Protein AF-A0A9P5AKY8-F1 (afdb_monomer_lite)

Radius of gyration: 22.57 Å; chains: 1; bounding box: 57×48×56 Å

Secondary structure (DSSP, 8-state):
--HHHHHTT--SHHHHHHHHHHHHHHHHGGGGT--TTS-----GGGSS-----TTGGG--HHHHHHHHHHHHTSGGGGGGTTSTTHHHHHTTS-HHHHHHHHHHH-GGG------SSSS-S-HHHHHHTT-S----EEEEEETTGGGG-------SHHHHHTTHHHHS-TTHHHHHSS-HHHHHHHHHHHS-S-GGGSSS-TTT------TT-HHHHHH-TTHHHHHHHHHIIIIIHHHHHHHHHHHHTT--EEEEEE--------STT---TT---THHHHHTT-TT-TT-SS-TT-STTTHHHHHHHHHHHHHHHHHHHHHS-TTTTT-TTTTSS--

Sequence (339 aa):
MGEEALKEGVTNLGFRDQRLAFRWVKENIRAIGGDPDKGSYGPVWLQRATSRYPGGFNTTKRPQRTYDTFSRNVPSREELAGSDSTLDCLRKAPIEEIDIGLRSSGGQSWAPVLDGDFFADYPTNQLANRRFLKIPILIGANTDEGTSVGFTRPNNNDDLRDMEWMMVPSGVKVSTGKTQEELIDGLLELYHDDQTVGIPSLDNWLYVLKPGDPFAEELGFQCLRFNAILGDYLVHYQRRWANKAWAKHGIPAMSIASTSCQMDSHLGLEWDISKSPCQVSFVFHNIDGDGYDPNPFGGTEHIAHAKAMSKTISTAWISFFNDIDPNGESRSDLFDGNE

Structure (mmCIF, N/CA/C/O backbone):
data_AF-A0A9P5AKY8-F1
#
_entry.id   AF-A0A9P5AKY8-F1
#
loop_
_atom_site.group_PDB
_atom_site.id
_atom_site.type_symbol
_atom_site.label_atom_id
_atom_site.label_alt_id
_atom_site.label_comp_id
_atom_site.label_asym_id
_atom_site.label_entity_id
_atom_site.label_seq_id
_atom_site.pdbx_PDB_ins_code
_atom_site.Cartn_x
_atom_site.Cartn_y
_atom_site.Cartn_z
_atom_site.occupancy
_atom_site.B_iso_or_equiv
_atom_site.auth_seq_id
_atom_site.auth_comp_id
_atom_site.auth_asym_id
_atom_site.auth_atom_id
_atom_site.pdbx_PDB_model_num
ATOM 1 N N . MET A 1 1 ? -16.851 -0.037 9.021 1.00 64.19 1 MET A N 1
ATOM 2 C CA . MET A 1 1 ? -17.834 -1.074 8.655 1.00 64.19 1 MET A CA 1
ATOM 3 C C . MET A 1 1 ? -18.608 -1.490 9.890 1.00 64.19 1 MET A C 1
ATOM 5 O O . MET A 1 1 ? -18.006 -2.021 10.814 1.00 64.19 1 MET A O 1
ATOM 9 N N . GLY A 1 2 ? -19.897 -1.158 9.927 1.00 72.12 2 GLY A N 1
ATOM 10 C CA . GLY A 1 2 ? -20.765 -1.510 11.045 1.00 72.12 2 GLY A CA 1
ATOM 11 C C . GLY A 1 2 ? -21.230 -2.968 11.008 1.00 72.12 2 GLY A C 1
ATOM 12 O O . GLY A 1 2 ? -21.085 -3.652 9.993 1.00 72.12 2 GLY A O 1
ATOM 13 N N . GLU A 1 3 ? -21.804 -3.428 12.112 1.00 79.94 3 GLU A N 1
ATOM 14 C CA . GLU A 1 3 ? -22.355 -4.770 12.313 1.00 79.94 3 GLU A CA 1
ATOM 15 C C . GLU A 1 3 ? -23.469 -5.097 11.307 1.00 79.94 3 GLU A C 1
ATOM 17 O O . GLU A 1 3 ? -23.536 -6.224 10.823 1.00 79.94 3 GLU A O 1
ATOM 22 N N . GLU A 1 4 ? -24.279 -4.109 10.910 1.00 82.56 4 GLU A N 1
ATOM 23 C CA . GLU A 1 4 ? -25.331 -4.259 9.890 1.00 82.56 4 GLU A CA 1
ATOM 24 C C . GLU A 1 4 ? -24.744 -4.657 8.524 1.00 82.56 4 GLU A C 1
ATOM 26 O O . GLU A 1 4 ? -25.178 -5.631 7.913 1.00 82.56 4 GLU A O 1
ATOM 31 N N . ALA A 1 5 ? -23.676 -3.978 8.090 1.00 82.94 5 ALA A N 1
ATOM 32 C CA . ALA A 1 5 ? -22.986 -4.287 6.836 1.00 82.94 5 ALA A CA 1
ATOM 33 C C . ALA A 1 5 ? -22.337 -5.682 6.848 1.00 82.94 5 ALA A C 1
ATOM 35 O O . ALA A 1 5 ? -22.332 -6.373 5.827 1.00 82.94 5 ALA A O 1
ATOM 36 N N . LEU A 1 6 ? -21.811 -6.111 8.001 1.00 81.81 6 LEU A N 1
ATOM 37 C CA . LEU A 1 6 ? -21.286 -7.466 8.179 1.00 81.81 6 LEU A CA 1
ATOM 38 C C . LEU A 1 6 ? -22.409 -8.510 8.102 1.00 81.81 6 LEU A C 1
ATOM 40 O O . LEU A 1 6 ? -22.268 -9.507 7.397 1.00 81.81 6 LEU A O 1
ATOM 44 N N . LYS A 1 7 ? -23.535 -8.265 8.781 1.00 84.81 7 LYS A N 1
ATOM 45 C CA . LYS A 1 7 ? -24.700 -9.161 8.812 1.00 84.81 7 LYS A CA 1
ATOM 46 C C . LYS A 1 7 ? -25.354 -9.326 7.439 1.00 84.81 7 LYS A C 1
ATOM 48 O O . LYS A 1 7 ? -25.798 -10.423 7.111 1.00 84.81 7 LYS A O 1
ATOM 53 N N . GLU A 1 8 ? -25.388 -8.268 6.634 1.00 87.44 8 GLU A N 1
ATOM 54 C CA . GLU A 1 8 ? -25.895 -8.314 5.257 1.00 87.44 8 GLU A CA 1
ATOM 55 C C . GLU A 1 8 ? -24.877 -8.846 4.232 1.00 87.44 8 GLU A C 1
ATOM 57 O O . GLU A 1 8 ? -25.204 -8.989 3.055 1.00 87.44 8 GLU A O 1
ATOM 62 N N . GLY A 1 9 ? -23.640 -9.146 4.646 1.00 86.31 9 GLY A N 1
ATOM 63 C CA . GLY A 1 9 ? -22.602 -9.661 3.749 1.00 86.31 9 GLY A CA 1
ATOM 64 C C . GLY A 1 9 ? -22.085 -8.635 2.732 1.00 86.31 9 GLY A C 1
ATOM 65 O O . GLY A 1 9 ? -21.506 -9.011 1.712 1.00 86.31 9 GLY A O 1
ATOM 66 N N . VAL A 1 10 ? -22.263 -7.336 2.995 1.00 88.38 10 VAL A N 1
ATOM 67 C CA . VAL A 1 10 ? -21.809 -6.232 2.127 1.00 88.38 10 VAL A CA 1
ATOM 68 C C . VAL A 1 10 ? -20.442 -5.698 2.561 1.00 88.38 10 VAL A C 1
ATOM 70 O O . VAL A 1 10 ? -20.196 -4.497 2.682 1.00 88.38 10 VAL A O 1
ATOM 73 N N . THR A 1 11 ? -19.525 -6.624 2.815 1.00 86.00 11 THR A N 1
ATOM 74 C CA . THR A 1 11 ? -18.163 -6.349 3.271 1.00 86.00 11 THR A CA 1
ATOM 75 C C . THR A 1 11 ? -17.169 -6.294 2.116 1.00 86.00 11 THR A C 1
ATOM 77 O O . THR A 1 11 ? -17.356 -6.931 1.077 1.00 86.00 11 THR A O 1
ATOM 80 N N . ASN A 1 12 ? -16.067 -5.558 2.302 1.00 85.12 12 ASN A N 1
ATOM 81 C CA . ASN A 1 12 ? -14.938 -5.518 1.363 1.00 85.12 12 ASN A CA 1
ATOM 82 C C . ASN A 1 12 ? -15.334 -5.177 -0.093 1.00 85.12 12 ASN A C 1
ATOM 84 O O . ASN A 1 12 ? -14.721 -5.684 -1.030 1.00 85.12 12 ASN A O 1
ATOM 88 N N . LEU A 1 13 ? -16.351 -4.326 -0.294 1.00 88.81 13 LEU A N 1
ATOM 89 C CA . LEU A 1 13 ? -16.948 -4.060 -1.613 1.00 88.81 13 LEU A CA 1
ATOM 90 C C . LEU A 1 13 ? -15.917 -3.637 -2.670 1.00 88.81 13 LEU A C 1
ATOM 92 O O . LEU A 1 13 ? -15.867 -4.260 -3.722 1.00 88.81 13 LEU A O 1
ATOM 96 N N . GLY A 1 14 ? -14.995 -2.719 -2.353 1.00 85.88 14 GLY A N 1
ATOM 97 C CA . GLY A 1 14 ? -13.943 -2.317 -3.301 1.00 85.88 14 GLY A CA 1
ATOM 98 C C . GLY A 1 14 ? -13.020 -3.464 -3.746 1.00 85.88 14 GLY A C 1
ATOM 99 O O . GLY A 1 14 ? -12.535 -3.478 -4.876 1.00 85.88 14 GLY A O 1
ATOM 100 N N . PHE A 1 15 ? -12.813 -4.481 -2.903 1.00 85.75 15 PHE A N 1
ATOM 101 C CA . PHE A 1 15 ? -12.082 -5.691 -3.296 1.00 85.75 15 PHE A CA 1
ATOM 102 C C . PHE A 1 15 ? -12.941 -6.645 -4.130 1.00 85.75 15 PHE A C 1
ATOM 104 O O . PHE A 1 15 ? -12.435 -7.326 -5.027 1.00 85.75 15 PHE A O 1
ATOM 111 N N . ARG A 1 16 ? -14.248 -6.706 -3.854 1.00 90.50 16 ARG A N 1
ATOM 112 C CA . ARG A 1 16 ? -15.199 -7.470 -4.669 1.00 90.50 16 ARG A CA 1
ATOM 113 C C . ARG A 1 16 ? -15.330 -6.861 -6.067 1.00 90.50 16 ARG A C 1
ATOM 115 O O . ARG A 1 16 ? -15.361 -7.630 -7.026 1.00 90.50 16 ARG A O 1
ATOM 122 N N . ASP A 1 17 ? -15.286 -5.536 -6.183 1.00 92.62 17 ASP A N 1
ATOM 123 C CA . ASP A 1 17 ? -15.268 -4.811 -7.457 1.00 92.62 17 ASP A CA 1
ATOM 124 C C . ASP A 1 17 ? -14.015 -5.148 -8.270 1.00 92.62 17 ASP A C 1
ATOM 126 O O . ASP A 1 17 ? -14.112 -5.506 -9.442 1.00 92.62 17 ASP A O 1
ATOM 130 N N . GLN A 1 18 ? -12.835 -5.161 -7.642 1.00 87.31 18 GLN A N 1
ATOM 131 C CA . GLN A 1 18 ? -11.601 -5.602 -8.308 1.00 87.31 18 GLN A CA 1
ATOM 132 C C . GLN A 1 18 ? -11.683 -7.059 -8.775 1.00 87.31 18 GLN A C 1
ATOM 134 O O . GLN A 1 18 ? -11.297 -7.376 -9.900 1.00 87.31 18 GLN A O 1
ATOM 139 N N . ARG A 1 19 ? -12.225 -7.961 -7.945 1.00 89.19 19 ARG A N 1
ATOM 140 C CA . ARG A 1 19 ? -12.430 -9.367 -8.331 1.00 89.19 19 ARG A CA 1
ATOM 141 C C . ARG A 1 19 ? -13.383 -9.492 -9.523 1.00 89.19 19 ARG A C 1
ATOM 143 O O . ARG A 1 19 ? -13.161 -10.343 -10.385 1.00 89.19 19 ARG A O 1
ATOM 150 N N . LEU A 1 20 ? -14.428 -8.667 -9.573 1.00 93.25 20 LEU A N 1
ATOM 151 C CA . LEU A 1 20 ? -15.344 -8.602 -10.709 1.00 93.25 20 LEU A CA 1
ATOM 152 C C . LEU A 1 20 ? -14.637 -8.074 -11.964 1.00 93.25 20 LEU A C 1
ATOM 154 O O . LEU A 1 20 ? -14.783 -8.675 -13.025 1.00 93.25 20 LEU A O 1
ATOM 158 N N . ALA A 1 21 ? -13.820 -7.027 -11.842 1.00 91.88 21 ALA A N 1
ATOM 159 C CA . ALA A 1 21 ? -13.031 -6.491 -12.948 1.00 91.88 21 ALA A CA 1
ATOM 160 C C . ALA A 1 21 ? -12.066 -7.541 -13.525 1.00 91.88 21 ALA A C 1
ATOM 162 O O . ALA A 1 21 ? -12.025 -7.734 -14.738 1.00 91.88 21 ALA A O 1
ATOM 163 N N . PHE A 1 22 ? -11.358 -8.300 -12.680 1.00 88.88 22 PHE A N 1
ATOM 164 C CA . PHE A 1 22 ? -10.489 -9.386 -13.152 1.00 88.88 22 PHE A CA 1
ATOM 165 C C . PHE A 1 22 ? -11.263 -10.505 -13.850 1.00 88.88 22 PHE A C 1
ATOM 167 O O . PHE A 1 22 ? -10.789 -11.045 -14.849 1.00 88.88 22 PHE A O 1
ATOM 174 N N . ARG A 1 23 ? -12.466 -10.838 -13.367 1.00 92.12 23 ARG A N 1
ATOM 175 C CA . ARG A 1 23 ? -13.342 -11.791 -14.057 1.00 92.12 23 ARG A CA 1
ATOM 176 C C . ARG A 1 23 ? -13.754 -11.264 -15.430 1.00 92.12 23 ARG A C 1
ATOM 178 O O . ARG A 1 23 ? -13.637 -11.995 -16.406 1.00 92.12 23 ARG A O 1
ATOM 185 N N . TRP A 1 24 ? -14.164 -10.000 -15.510 1.00 94.62 24 TRP A N 1
ATOM 186 C CA . TRP A 1 24 ? -14.524 -9.375 -16.778 1.00 94.62 24 TRP A CA 1
ATOM 187 C C . TRP A 1 24 ? -13.354 -9.406 -17.764 1.00 94.62 24 TRP A C 1
ATOM 189 O O . TRP A 1 24 ? -13.539 -9.803 -18.911 1.00 94.62 24 TRP A O 1
ATOM 199 N N . VAL A 1 25 ? -12.137 -9.076 -17.320 1.00 92.19 25 VAL A N 1
ATOM 200 C CA . VAL A 1 25 ? -10.928 -9.176 -18.152 1.00 92.19 25 VAL A CA 1
ATOM 201 C C . VAL A 1 25 ? -10.734 -10.613 -18.638 1.00 92.19 25 VAL A C 1
ATOM 203 O O . VAL A 1 25 ? -10.625 -10.836 -19.841 1.00 92.19 25 VAL A O 1
ATOM 206 N N . LYS A 1 26 ? -10.786 -11.604 -17.741 1.00 90.69 26 LYS A N 1
ATOM 207 C CA . LYS A 1 26 ? -10.653 -13.025 -18.102 1.00 90.69 26 LYS A CA 1
ATOM 208 C C . LYS A 1 26 ? -11.678 -13.469 -19.154 1.00 90.69 26 LYS A C 1
ATOM 210 O O . LYS A 1 26 ? -11.343 -14.260 -20.031 1.00 90.69 26 LYS A O 1
ATOM 215 N N . GLU A 1 27 ? -12.907 -12.971 -19.069 1.00 95.44 27 GLU A N 1
ATOM 216 C CA . GLU A 1 27 ? -14.011 -13.329 -19.966 1.00 95.44 27 GLU A CA 1
ATOM 217 C C . GLU A 1 27 ? -13.967 -12.584 -21.313 1.00 95.44 27 GLU A C 1
ATOM 219 O O . GLU A 1 27 ? -14.398 -13.139 -22.323 1.00 95.44 27 GLU A O 1
ATOM 224 N N . ASN A 1 28 ? -13.435 -11.354 -21.355 1.00 96.44 28 ASN A N 1
ATOM 225 C CA . ASN A 1 28 ? -13.620 -10.443 -22.494 1.00 96.44 28 ASN A CA 1
ATOM 226 C C . ASN A 1 28 ? -12.323 -10.013 -23.198 1.00 96.44 28 ASN A C 1
ATOM 228 O O . ASN A 1 28 ? -12.388 -9.566 -24.344 1.00 96.44 28 ASN A O 1
ATOM 232 N N . ILE A 1 29 ? -11.142 -10.161 -22.584 1.00 95.44 29 ILE A N 1
ATOM 233 C CA . ILE A 1 29 ? -9.890 -9.592 -23.124 1.00 95.44 29 ILE A CA 1
ATOM 234 C C . ILE A 1 29 ? -9.519 -10.135 -24.514 1.00 95.44 29 ILE A C 1
ATOM 236 O O . ILE A 1 29 ? -8.913 -9.427 -25.319 1.00 95.44 29 ILE A O 1
ATOM 240 N N . ARG A 1 30 ? -9.961 -11.355 -24.851 1.00 96.00 30 ARG A N 1
ATOM 241 C CA . ARG A 1 30 ? -9.750 -11.952 -26.179 1.00 96.00 30 ARG A CA 1
ATOM 242 C C . ARG A 1 30 ? -10.345 -11.104 -27.307 1.00 96.00 30 ARG A C 1
ATOM 244 O O . ARG A 1 30 ? -9.779 -11.073 -28.395 1.00 96.00 30 ARG A O 1
ATOM 251 N N . ALA A 1 31 ? -11.442 -10.388 -27.055 1.00 97.56 31 ALA A N 1
ATOM 252 C CA . ALA A 1 31 ? -12.087 -9.534 -28.055 1.00 97.56 31 ALA A CA 1
ATOM 253 C C . ALA A 1 31 ? -11.219 -8.337 -28.481 1.00 97.56 31 ALA A C 1
ATOM 255 O O . ALA A 1 31 ? -11.398 -7.819 -29.580 1.00 97.56 31 ALA A O 1
ATOM 256 N N . ILE A 1 32 ? -10.266 -7.927 -27.638 1.00 95.75 32 ILE A N 1
ATOM 257 C CA . ILE A 1 32 ? -9.316 -6.843 -27.923 1.00 95.75 32 ILE A CA 1
ATOM 258 C C . ILE A 1 32 ? -7.886 -7.359 -28.139 1.00 95.75 32 ILE A C 1
ATOM 260 O O . ILE A 1 32 ? -6.927 -6.601 -28.033 1.00 95.75 32 ILE A O 1
ATOM 264 N N . GLY A 1 33 ? -7.736 -8.651 -28.455 1.00 95.06 33 GLY A N 1
ATOM 265 C CA . GLY A 1 33 ? -6.452 -9.263 -28.806 1.00 95.06 33 GLY A CA 1
ATOM 266 C C . GLY A 1 33 ? -5.583 -9.698 -27.623 1.00 95.06 33 GLY A C 1
ATOM 267 O O . GLY A 1 33 ? -4.448 -10.112 -27.844 1.00 95.06 33 GLY A O 1
ATOM 268 N N . GLY A 1 34 ? -6.085 -9.634 -26.386 1.00 91.88 34 GLY A N 1
ATOM 269 C CA . GLY A 1 34 ? -5.363 -10.153 -25.225 1.00 91.88 34 GLY A CA 1
ATOM 270 C C . GLY A 1 34 ? -5.529 -11.661 -25.043 1.00 91.88 34 GLY A C 1
ATOM 271 O O . GLY A 1 34 ? -6.517 -12.263 -25.469 1.00 91.88 34 GLY A O 1
ATOM 272 N N . ASP A 1 35 ? -4.566 -12.276 -24.365 1.00 90.81 35 ASP A N 1
ATOM 273 C CA . ASP A 1 35 ? -4.623 -13.683 -23.983 1.00 90.81 35 ASP A CA 1
ATOM 274 C C . ASP A 1 35 ? -5.197 -13.806 -22.559 1.00 90.81 35 ASP A C 1
ATOM 276 O O . ASP A 1 35 ? -4.559 -13.345 -21.614 1.00 90.81 35 ASP A O 1
ATOM 280 N N . PRO A 1 36 ? -6.385 -14.412 -22.364 1.00 90.00 36 PRO A N 1
ATOM 281 C CA . PRO A 1 36 ? -6.974 -14.555 -21.036 1.00 90.00 36 PRO A CA 1
ATOM 282 C C . PRO A 1 36 ? -6.144 -15.449 -20.105 1.00 90.00 36 PRO A C 1
ATOM 284 O O . PRO A 1 36 ? -6.359 -15.404 -18.894 1.00 90.00 36 PRO A O 1
ATOM 287 N N . ASP A 1 37 ? -5.252 -16.294 -20.627 1.00 87.00 37 ASP A N 1
ATOM 288 C CA . ASP A 1 37 ? -4.417 -17.217 -19.849 1.00 87.00 37 ASP A CA 1
ATOM 289 C C . ASP A 1 37 ? -3.031 -16.642 -19.511 1.00 87.00 37 ASP A C 1
ATOM 291 O O . ASP A 1 37 ? -2.319 -17.219 -18.686 1.00 87.00 37 ASP A O 1
ATOM 295 N N . LYS A 1 38 ? -2.674 -15.475 -20.067 1.00 78.12 38 LYS A N 1
ATOM 296 C CA . LYS A 1 38 ? -1.465 -14.724 -19.705 1.00 78.12 38 LYS A CA 1
ATOM 297 C C . LYS A 1 38 ? -1.809 -13.541 -18.806 1.00 78.12 38 LYS A C 1
ATOM 299 O O . LYS A 1 38 ? -2.695 -12.748 -19.101 1.00 78.12 38 LYS A O 1
ATOM 304 N N . GLY A 1 39 ? -1.066 -13.411 -17.710 1.00 62.00 39 GLY A N 1
ATOM 305 C CA . GLY A 1 39 ? -1.244 -12.344 -16.727 1.00 62.00 39 GLY A CA 1
ATOM 306 C C . GLY A 1 39 ? -1.579 -12.892 -15.346 1.00 62.00 39 GLY A C 1
ATOM 307 O O . GLY A 1 39 ? -2.652 -13.439 -15.098 1.00 62.00 39 GLY A O 1
ATOM 308 N N . SER A 1 40 ? -0.641 -12.724 -14.419 1.00 53.69 40 SER A N 1
ATOM 309 C CA . SER A 1 40 ? -0.884 -12.936 -12.996 1.00 53.69 40 SER A CA 1
ATOM 310 C C . SER A 1 40 ? -1.360 -11.624 -12.381 1.00 53.69 40 SER A C 1
ATOM 312 O O . SER A 1 40 ? -0.564 -10.737 -12.086 1.00 53.69 40 SER A O 1
ATOM 314 N N . TYR A 1 41 ? -2.672 -11.488 -12.196 1.00 52.97 41 TYR A N 1
ATOM 315 C CA . TYR A 1 41 ? -3.268 -10.344 -11.507 1.00 52.97 41 TYR A CA 1
ATOM 316 C C . TYR A 1 41 ? -3.118 -10.525 -9.992 1.00 52.97 41 TYR A C 1
ATOM 318 O O . TYR A 1 41 ? -3.993 -11.058 -9.309 1.00 52.97 41 TYR A O 1
ATOM 326 N N . GLY A 1 42 ? -1.953 -10.146 -9.471 1.00 49.59 42 GLY A N 1
ATOM 327 C CA . GLY A 1 42 ? -1.694 -10.104 -8.037 1.00 49.59 42 GLY A CA 1
ATOM 328 C C . GLY A 1 42 ? -2.191 -8.782 -7.445 1.00 49.59 42 GLY A C 1
ATOM 329 O O . GLY A 1 42 ? -1.772 -7.727 -7.916 1.00 49.59 42 GLY A O 1
ATOM 330 N N . PRO A 1 43 ? -3.065 -8.783 -6.425 1.00 46.41 43 PRO A N 1
ATOM 331 C CA . PRO A 1 43 ? -3.456 -7.547 -5.765 1.00 46.41 43 PRO A CA 1
ATOM 332 C C . PRO A 1 43 ? -2.246 -6.835 -5.132 1.00 46.41 43 PRO A C 1
ATOM 334 O O . PRO A 1 43 ? -1.563 -7.402 -4.279 1.00 46.41 43 PRO A O 1
ATOM 337 N N . VAL A 1 44 ? -2.054 -5.559 -5.489 1.00 44.25 44 VAL A N 1
ATOM 338 C CA . VAL A 1 44 ? -1.085 -4.596 -4.908 1.00 44.25 44 VAL A CA 1
ATOM 339 C C . VAL A 1 44 ? -1.186 -4.498 -3.371 1.00 44.25 44 VAL A C 1
ATOM 341 O O . VAL A 1 44 ? -0.242 -4.112 -2.688 1.00 44.25 44 VAL A O 1
ATOM 344 N N . TRP A 1 45 ? -2.300 -4.949 -2.790 1.00 48.91 45 TRP A N 1
ATOM 345 C CA . TRP A 1 45 ? -2.574 -4.960 -1.349 1.00 48.91 45 TRP A CA 1
ATOM 346 C C . TRP A 1 45 ? -1.644 -5.858 -0.514 1.00 48.91 45 TRP A C 1
ATOM 348 O O . TRP A 1 45 ? -1.697 -5.798 0.710 1.00 48.91 45 TRP A O 1
ATOM 358 N N . LEU A 1 46 ? -0.781 -6.666 -1.143 1.00 46.72 46 LEU A N 1
ATOM 359 C CA . LEU A 1 46 ? 0.288 -7.414 -0.464 1.00 46.72 46 LEU A CA 1
ATOM 360 C C . LEU A 1 46 ? 1.381 -6.515 0.145 1.00 46.72 46 LEU A C 1
ATOM 362 O O . LEU A 1 46 ? 2.183 -7.009 0.935 1.00 46.72 46 LEU A O 1
ATOM 366 N N . GLN A 1 47 ? 1.435 -5.229 -0.219 1.00 44.44 47 GLN A N 1
ATOM 367 C CA . GLN A 1 47 ? 2.529 -4.337 0.174 1.00 44.44 47 GLN A CA 1
ATOM 368 C C . GLN A 1 47 ? 2.238 -3.435 1.369 1.00 44.44 47 GLN A C 1
ATOM 370 O O . GLN A 1 47 ? 3.193 -2.988 1.980 1.00 44.44 47 GLN A O 1
ATOM 375 N N . ARG A 1 48 ? 0.977 -3.171 1.737 1.00 47.31 48 ARG A N 1
ATOM 376 C CA . ARG A 1 48 ? 0.679 -2.340 2.913 1.00 47.31 48 ARG A CA 1
ATOM 377 C C . ARG A 1 48 ? 0.362 -3.240 4.091 1.00 47.31 48 ARG A C 1
ATOM 379 O O . ARG A 1 48 ? -0.558 -4.054 4.011 1.00 47.31 48 ARG A O 1
ATOM 386 N N . ALA A 1 49 ? 1.114 -3.099 5.179 1.00 47.12 49 ALA A N 1
ATOM 387 C CA . ALA A 1 49 ? 0.871 -3.827 6.405 1.00 47.12 49 ALA A CA 1
ATOM 388 C C . ALA A 1 49 ? -0.574 -3.644 6.795 1.00 47.12 49 ALA A C 1
ATOM 390 O O . ALA A 1 49 ? -1.063 -2.552 7.080 1.00 47.12 49 ALA A O 1
ATOM 391 N N . THR A 1 50 ? -1.266 -4.765 6.769 1.00 52.06 50 THR A N 1
ATOM 392 C CA . THR A 1 50 ? -2.587 -4.864 7.328 1.00 52.06 50 THR A CA 1
ATOM 393 C C . THR A 1 50 ? -2.385 -4.773 8.829 1.00 52.06 50 THR A C 1
ATOM 395 O O . THR A 1 50 ? -2.059 -5.778 9.471 1.00 52.06 50 THR A O 1
ATOM 398 N N . SER A 1 51 ? -2.451 -3.554 9.363 1.00 47.12 51 SER A N 1
ATOM 399 C CA . SER A 1 51 ? -2.259 -3.297 10.781 1.00 47.12 51 SER A CA 1
ATOM 400 C C . SER A 1 51 ? -3.142 -4.255 11.568 1.00 47.12 51 SER A C 1
ATOM 402 O O . SER A 1 51 ? -4.368 -4.278 11.421 1.00 47.12 51 SER A O 1
ATOM 404 N N . ARG A 1 52 ? -2.521 -5.064 12.427 1.00 51.50 52 ARG A N 1
ATOM 405 C CA . ARG A 1 52 ? -3.249 -5.730 13.501 1.00 51.50 52 ARG A CA 1
ATOM 406 C C . ARG A 1 52 ? -3.557 -4.645 14.527 1.00 51.50 52 ARG A C 1
ATOM 408 O O . ARG A 1 52 ? -2.868 -4.556 15.527 1.00 51.50 52 ARG A O 1
ATOM 415 N N . TYR A 1 53 ? -4.535 -3.780 14.257 1.00 50.81 53 TYR A N 1
ATOM 416 C CA . TYR A 1 53 ? -5.071 -2.872 15.277 1.00 50.81 53 TYR A CA 1
ATOM 417 C C . TYR A 1 53 ? -5.621 -3.698 16.451 1.00 50.81 53 TYR A C 1
ATOM 419 O O . TYR A 1 53 ? -5.838 -4.899 16.288 1.00 50.81 53 TYR A O 1
ATOM 427 N N . PRO A 1 54 ? -5.902 -3.119 17.626 1.00 45.84 54 PRO A N 1
ATOM 428 C CA . PRO A 1 54 ? -6.664 -3.822 18.655 1.00 45.84 54 PRO A CA 1
ATOM 429 C C . PRO A 1 54 ? -7.960 -4.449 18.097 1.00 45.84 54 PRO A C 1
ATOM 431 O O . PRO A 1 54 ? -8.870 -3.758 17.631 1.00 45.84 54 PRO A O 1
ATOM 434 N N . GLY A 1 55 ? -7.998 -5.788 18.111 1.00 50.03 55 GLY A N 1
ATOM 435 C CA . GLY A 1 55 ? -9.029 -6.658 17.518 1.00 50.03 55 GLY A CA 1
ATOM 436 C C . GLY A 1 55 ? -8.817 -7.051 16.036 1.00 50.03 55 GLY A C 1
ATOM 437 O O . GLY A 1 55 ? -9.564 -7.866 15.503 1.00 50.03 55 GLY A O 1
ATOM 438 N N . GLY A 1 56 ? -7.782 -6.528 15.382 1.00 59.72 56 GLY A N 1
ATOM 439 C CA . GLY A 1 56 ? -7.339 -6.853 14.026 1.00 59.72 56 GLY A CA 1
ATOM 440 C C . GLY A 1 56 ? -8.397 -6.589 12.960 1.00 59.72 56 GLY A C 1
ATOM 441 O O . GLY A 1 56 ? -9.280 -5.758 13.136 1.00 59.72 56 GLY A O 1
ATOM 442 N N . PHE A 1 57 ? -8.345 -7.334 11.859 1.00 58.62 57 PHE A N 1
ATOM 443 C CA . PHE A 1 57 ? -9.390 -7.296 10.838 1.00 58.62 57 PHE A CA 1
ATOM 444 C C . PHE A 1 57 ? -10.767 -7.744 11.364 1.00 58.62 57 PHE A C 1
ATOM 446 O O . PHE A 1 57 ? -11.783 -7.465 10.736 1.00 58.62 57 PHE A O 1
ATOM 453 N N . ASN A 1 58 ? -10.801 -8.420 12.515 1.00 58.28 58 ASN A N 1
ATOM 454 C CA . ASN A 1 58 ? -12.016 -8.908 13.165 1.00 58.28 58 ASN A CA 1
ATOM 455 C C . ASN A 1 58 ? -12.601 -7.904 14.184 1.00 58.28 58 ASN A C 1
ATOM 457 O O . ASN A 1 58 ? -13.571 -8.206 14.875 1.00 58.28 58 ASN A O 1
ATOM 461 N N . THR A 1 59 ? -12.000 -6.718 14.346 1.00 64.56 59 THR A N 1
ATOM 462 C CA . THR A 1 59 ? -12.511 -5.713 15.284 1.00 64.56 59 THR A CA 1
ATOM 463 C C . THR A 1 59 ? -13.714 -5.029 14.664 1.00 64.56 59 THR A C 1
ATOM 465 O O . THR A 1 59 ? -13.576 -4.305 13.686 1.00 64.56 59 THR A O 1
ATOM 468 N N . THR A 1 60 ? -14.907 -5.222 15.219 1.00 64.06 60 THR A N 1
ATOM 469 C CA . THR A 1 60 ? -16.073 -4.429 14.804 1.00 64.06 60 THR A CA 1
ATOM 470 C C . THR A 1 60 ? -16.074 -3.062 15.477 1.00 64.06 60 THR A C 1
ATOM 472 O O . THR A 1 60 ? -16.542 -2.106 14.885 1.00 64.06 60 THR A O 1
ATOM 475 N N . LYS A 1 61 ? -15.465 -2.899 16.662 1.00 67.44 61 LYS A N 1
ATOM 476 C CA . LYS A 1 61 ? -15.583 -1.669 17.474 1.00 67.44 61 LYS A CA 1
ATOM 477 C C . LYS A 1 61 ? -15.133 -0.386 16.765 1.00 67.44 61 LYS A C 1
ATOM 479 O O . LYS A 1 61 ? -15.853 0.610 16.777 1.00 67.44 61 LYS A O 1
ATOM 484 N N . ARG A 1 62 ? -13.939 -0.375 16.163 1.00 69.00 62 ARG A N 1
ATOM 485 C CA . ARG A 1 62 ? -13.424 0.813 15.451 1.00 69.00 62 ARG A CA 1
ATOM 486 C C . ARG A 1 62 ? -14.166 1.036 14.123 1.00 69.00 62 ARG A C 1
ATOM 488 O O . ARG A 1 62 ? -14.668 2.140 13.926 1.00 69.00 62 ARG A O 1
ATOM 495 N N . PRO A 1 63 ? -14.321 0.015 13.261 1.00 74.88 63 PRO A N 1
ATOM 496 C CA . PRO A 1 63 ? -15.167 0.083 12.071 1.00 74.88 63 PRO A CA 1
ATOM 497 C C . PRO A 1 63 ? -16.622 0.510 12.346 1.00 74.88 63 PRO A C 1
ATOM 499 O O . PRO A 1 63 ? -17.191 1.205 11.502 1.00 74.88 63 PRO A O 1
ATOM 502 N N . GLN A 1 64 ? -17.196 0.140 13.495 1.00 79.50 64 GLN A N 1
ATOM 503 C CA . GLN A 1 64 ? -18.525 0.550 13.954 1.00 79.50 64 GLN A CA 1
ATOM 504 C C . GLN A 1 64 ? -18.531 2.026 14.327 1.00 79.50 64 GLN A C 1
ATOM 506 O O . GLN A 1 64 ? -19.357 2.760 13.810 1.00 79.50 64 GLN A O 1
ATOM 511 N N . ARG A 1 65 ? -17.568 2.503 15.128 1.00 79.56 65 ARG A N 1
ATOM 512 C CA . ARG A 1 65 ? -17.461 3.936 15.451 1.00 79.56 65 ARG A CA 1
ATOM 513 C C . ARG A 1 65 ? -17.365 4.793 14.189 1.00 79.56 65 ARG A C 1
ATOM 515 O O . ARG A 1 65 ? -18.049 5.803 14.090 1.00 79.56 65 ARG A O 1
ATOM 522 N N . THR A 1 66 ? -16.540 4.387 13.225 1.00 80.75 66 THR A N 1
ATOM 523 C CA . THR A 1 66 ? -16.443 5.064 11.923 1.00 80.75 66 THR A CA 1
ATOM 524 C C . THR A 1 66 ? -17.777 5.060 11.187 1.00 80.75 66 THR A C 1
ATOM 526 O O . THR A 1 66 ? -18.182 6.092 10.663 1.00 80.75 66 THR A O 1
ATOM 529 N N . TYR A 1 67 ? -18.463 3.917 11.168 1.00 83.50 67 TYR A N 1
ATOM 530 C CA . TYR A 1 67 ? -19.765 3.769 10.526 1.00 83.50 67 TYR A CA 1
ATOM 531 C C . TYR A 1 67 ? -20.845 4.630 11.194 1.00 83.50 67 TYR A C 1
ATOM 533 O O . TYR A 1 67 ? -21.587 5.315 10.499 1.00 83.50 67 TYR A O 1
ATOM 541 N N . ASP A 1 68 ? -20.880 4.683 12.523 1.00 83.31 68 ASP A N 1
ATOM 542 C CA . ASP A 1 68 ? -21.828 5.516 13.257 1.00 83.31 68 ASP A CA 1
ATOM 543 C C . ASP A 1 68 ? -21.538 7.003 13.046 1.00 83.31 68 ASP A C 1
ATOM 545 O O . ASP A 1 68 ? -22.463 7.788 12.865 1.00 83.31 68 ASP A O 1
ATOM 549 N N . THR A 1 69 ? -20.263 7.415 13.063 1.00 84.88 69 THR A N 1
ATOM 550 C CA . THR A 1 69 ? -19.875 8.799 12.748 1.00 84.88 69 THR A CA 1
ATOM 551 C C . THR A 1 69 ? -20.304 9.160 11.334 1.00 84.88 69 THR A C 1
ATOM 553 O O . THR A 1 69 ? -20.913 10.206 11.143 1.00 84.88 69 THR A O 1
ATOM 556 N N . PHE A 1 70 ? -20.033 8.294 10.358 1.00 87.25 70 PHE A N 1
ATOM 557 C CA . PHE A 1 70 ? -20.496 8.468 8.986 1.00 87.25 70 PHE A CA 1
ATOM 558 C C . PHE A 1 70 ? -22.016 8.643 8.932 1.00 87.25 70 PHE A C 1
ATOM 560 O O . PHE A 1 70 ? -22.487 9.667 8.452 1.00 87.25 70 PHE A O 1
ATOM 567 N N . SER A 1 71 ? -22.771 7.703 9.508 1.00 86.44 71 SER A N 1
ATOM 568 C CA . SER A 1 71 ? -24.235 7.724 9.488 1.00 86.44 71 SER A CA 1
ATOM 569 C C . SER A 1 71 ? -24.826 8.956 10.177 1.00 86.44 71 SER A C 1
ATOM 571 O O . SER A 1 71 ? -25.806 9.494 9.672 1.00 86.44 71 SER A O 1
ATOM 573 N N . ARG A 1 72 ? -24.248 9.427 11.295 1.00 86.69 72 ARG A N 1
ATOM 574 C CA . ARG A 1 72 ? -24.691 10.659 11.985 1.00 86.69 72 ARG A CA 1
ATOM 575 C C . ARG A 1 72 ? -24.508 11.907 11.132 1.00 86.69 72 ARG A C 1
ATOM 577 O O . ARG A 1 72 ? -25.284 12.840 11.255 1.00 86.69 72 ARG A O 1
ATOM 584 N N . ASN A 1 73 ? -23.474 11.932 10.294 1.00 88.25 73 ASN A N 1
ATOM 585 C CA . ASN A 1 73 ? -23.128 13.099 9.485 1.00 88.25 73 ASN A CA 1
ATOM 586 C C . ASN A 1 73 ? -23.826 13.120 8.116 1.00 88.25 73 ASN A C 1
ATOM 588 O O . ASN A 1 73 ? -23.547 14.010 7.318 1.00 88.25 73 ASN A O 1
ATOM 592 N N . VAL A 1 74 ? -24.723 12.170 7.834 1.00 88.50 74 VAL A N 1
ATOM 593 C CA . VAL A 1 74 ? -25.616 12.220 6.669 1.00 88.50 74 VAL A CA 1
ATOM 594 C C . VAL A 1 74 ? -26.894 12.965 7.092 1.00 88.50 74 VAL A C 1
ATOM 596 O O . VAL A 1 74 ? -27.679 12.393 7.853 1.00 88.50 74 VAL A O 1
ATOM 599 N N . PRO A 1 75 ? -27.135 14.216 6.640 1.00 86.12 75 PRO A N 1
ATOM 600 C CA . PRO A 1 75 ? -28.159 15.092 7.221 1.00 86.12 75 PRO A CA 1
ATOM 601 C C . PRO A 1 75 ? -29.578 14.515 7.248 1.00 86.12 75 PRO A C 1
ATOM 603 O O . PRO A 1 75 ? -30.259 14.605 8.266 1.00 86.12 75 PRO A O 1
ATOM 606 N N . SER A 1 76 ? -30.034 13.856 6.179 1.00 83.06 76 SER A N 1
ATOM 607 C CA . SER A 1 76 ? -31.374 13.247 6.145 1.00 83.06 76 SER A CA 1
ATOM 608 C C . SER A 1 76 ? -31.527 12.028 7.062 1.00 83.06 76 SER A C 1
ATOM 610 O O . SER A 1 76 ? -32.634 11.488 7.171 1.00 83.06 76 SER A O 1
ATOM 612 N N . ARG A 1 77 ? -30.432 11.556 7.678 1.00 76.62 77 ARG A N 1
ATOM 613 C CA . ARG A 1 77 ? -30.320 10.276 8.396 1.00 76.62 77 ARG A CA 1
ATOM 614 C C . ARG A 1 77 ? -29.732 10.400 9.805 1.00 76.62 77 ARG A C 1
ATOM 616 O O . ARG A 1 77 ? -29.548 9.368 10.450 1.00 76.62 77 ARG A O 1
ATOM 623 N N . GLU A 1 78 ? -29.484 11.615 10.293 1.00 73.62 78 GLU A N 1
ATOM 624 C CA . GLU A 1 78 ? -28.861 11.868 11.601 1.00 73.62 78 GLU A CA 1
ATOM 625 C C . GLU A 1 78 ? -29.584 11.131 12.744 1.00 73.62 78 GLU A C 1
ATOM 627 O O . GLU A 1 78 ? -28.948 10.428 13.532 1.00 73.62 78 GLU A O 1
ATOM 632 N N . GLU A 1 79 ? -30.920 11.203 12.774 1.00 74.06 79 GLU A N 1
ATOM 633 C CA . GLU A 1 79 ? -31.763 10.597 13.820 1.00 74.06 79 GLU A CA 1
ATOM 634 C C . GLU A 1 79 ? -31.734 9.060 13.842 1.00 74.06 79 GLU A C 1
ATOM 636 O O . GLU A 1 79 ? -32.133 8.442 14.829 1.00 74.06 79 GLU A O 1
ATOM 641 N N . LEU A 1 80 ? -31.272 8.424 12.763 1.00 72.31 80 LEU A N 1
ATOM 642 C CA . LEU A 1 80 ? -31.270 6.968 12.624 1.00 72.31 80 LEU A CA 1
ATOM 643 C C . LEU A 1 80 ? -29.937 6.337 13.014 1.00 72.31 80 LEU A C 1
ATOM 645 O O . LEU A 1 80 ? -29.851 5.110 13.092 1.00 72.31 80 LEU A O 1
ATOM 649 N N . ALA A 1 81 ? -28.895 7.131 13.252 1.00 67.19 81 ALA A N 1
ATOM 650 C CA . ALA A 1 81 ? -27.570 6.599 13.513 1.00 67.19 81 ALA A CA 1
ATOM 651 C C . ALA A 1 81 ? -27.518 5.747 14.794 1.00 67.19 81 ALA A C 1
ATOM 653 O O . ALA A 1 81 ? -27.846 6.207 15.887 1.00 67.19 81 ALA A O 1
ATOM 654 N N . GLY A 1 82 ? -27.043 4.505 14.660 1.00 65.38 82 GLY A N 1
ATOM 655 C CA . GLY A 1 82 ? -27.024 3.518 15.745 1.00 65.38 82 GLY A CA 1
ATOM 656 C C . GLY A 1 82 ? -28.310 2.691 15.882 1.00 65.38 82 GLY A C 1
ATOM 657 O O . GLY A 1 82 ? -28.423 1.931 16.839 1.00 65.38 82 GLY A O 1
ATOM 658 N N . SER A 1 83 ? -29.265 2.825 14.954 1.00 73.31 83 SER A N 1
ATOM 659 C CA . SER A 1 83 ? -30.413 1.913 14.825 1.00 73.31 83 SER A CA 1
ATOM 660 C C . SER A 1 83 ? -30.098 0.703 13.929 1.00 73.31 83 SER A C 1
ATOM 662 O O . SER A 1 83 ? -29.185 0.751 13.107 1.00 73.31 83 SER A O 1
ATOM 664 N N . ASP A 1 84 ? -30.908 -0.356 14.020 1.00 70.69 84 ASP A N 1
ATOM 665 C CA . ASP A 1 84 ? -30.798 -1.579 13.198 1.00 70.69 84 ASP A CA 1
ATOM 666 C C . ASP A 1 84 ? -31.263 -1.400 11.732 1.00 70.69 84 ASP A C 1
ATOM 668 O O . ASP A 1 84 ? -31.547 -2.376 11.040 1.00 70.69 84 ASP A O 1
ATOM 672 N N . SER A 1 85 ? -31.444 -0.165 11.256 1.00 74.31 85 SER A N 1
ATOM 673 C CA . SER A 1 85 ? -31.943 0.131 9.899 1.00 74.31 85 SER A CA 1
ATOM 674 C C . SER A 1 85 ? -31.165 1.252 9.211 1.00 74.31 85 SER A C 1
ATOM 676 O O . SER A 1 85 ? -31.680 1.922 8.309 1.00 74.31 85 SER A O 1
ATOM 678 N N . THR A 1 86 ? -29.929 1.499 9.648 1.00 82.00 86 THR A N 1
ATOM 679 C CA . THR A 1 86 ? -29.106 2.578 9.094 1.00 82.00 86 THR A CA 1
ATOM 680 C C . THR A 1 86 ? -28.717 2.320 7.645 1.00 82.00 86 THR A C 1
ATOM 682 O O . THR A 1 86 ? -28.793 3.238 6.827 1.00 82.00 86 THR A O 1
ATOM 685 N N . LEU A 1 87 ? -28.364 1.086 7.286 1.00 85.62 87 LEU A N 1
ATOM 686 C CA . LEU A 1 87 ? -27.850 0.746 5.959 1.00 85.62 87 LEU A CA 1
ATOM 687 C C . LEU A 1 87 ? -28.905 0.947 4.871 1.00 85.62 87 LEU A C 1
ATOM 689 O O . LEU A 1 87 ? -28.635 1.550 3.831 1.00 85.62 87 LEU A O 1
ATOM 693 N N . ASP A 1 88 ? -30.131 0.507 5.133 1.00 84.44 88 ASP A N 1
ATOM 694 C CA . ASP A 1 88 ? -31.254 0.660 4.208 1.00 84.44 88 ASP A CA 1
ATOM 695 C C . ASP A 1 88 ? -31.646 2.124 3.984 1.00 84.44 88 ASP A C 1
ATOM 697 O O . ASP A 1 88 ? -32.114 2.512 2.908 1.00 84.44 88 ASP A O 1
ATOM 701 N N . CYS A 1 89 ? -31.420 2.959 4.992 1.00 83.50 89 CYS A N 1
ATOM 702 C CA . CYS A 1 89 ? -31.654 4.390 4.906 1.00 83.50 89 CYS A CA 1
ATOM 703 C C . CYS A 1 89 ? -30.515 5.115 4.175 1.00 83.50 89 CYS A C 1
ATOM 705 O O . CYS A 1 89 ? -30.783 6.011 3.370 1.00 83.50 89 CYS A O 1
ATOM 707 N N . LEU A 1 90 ? -29.265 4.687 4.379 1.00 88.06 90 LEU A N 1
ATOM 708 C CA . LEU A 1 90 ? -28.094 5.178 3.647 1.00 88.06 90 LEU A CA 1
ATOM 709 C C . LEU A 1 90 ? -28.206 4.895 2.144 1.00 88.06 90 LEU A C 1
ATOM 711 O O . LEU A 1 90 ? -27.928 5.778 1.338 1.00 88.06 90 LEU A O 1
ATOM 715 N N . ARG A 1 91 ? -28.720 3.722 1.748 1.00 88.88 91 ARG A N 1
ATOM 716 C CA . ARG A 1 91 ? -29.000 3.382 0.334 1.00 88.88 91 ARG A CA 1
ATOM 717 C C . ARG A 1 91 ? -29.966 4.351 -0.360 1.00 88.88 91 ARG A C 1
ATOM 719 O O . ARG A 1 91 ? -29.974 4.428 -1.584 1.00 88.88 91 ARG A O 1
ATOM 726 N N . LYS A 1 92 ? -30.805 5.048 0.410 1.00 89.31 92 LYS A N 1
ATOM 727 C CA . LYS A 1 92 ? -31.827 5.991 -0.077 1.00 89.31 92 LYS A CA 1
ATOM 728 C C . LYS A 1 92 ? -31.415 7.452 0.113 1.00 89.31 92 LYS A C 1
ATOM 730 O O . LYS A 1 92 ? -32.231 8.337 -0.135 1.00 89.31 92 LYS A O 1
ATOM 735 N N . ALA A 1 93 ? -30.233 7.725 0.662 1.00 90.19 93 ALA A N 1
ATOM 736 C CA . ALA A 1 93 ? -29.761 9.090 0.862 1.00 90.19 93 ALA A CA 1
ATOM 737 C C . ALA A 1 93 ? -29.241 9.686 -0.464 1.00 90.19 93 ALA A C 1
ATOM 739 O O . ALA A 1 93 ? -28.694 8.946 -1.286 1.00 90.19 93 ALA A O 1
ATOM 740 N N . PRO A 1 94 ? -29.393 11.003 -0.685 1.00 93.69 94 PRO A N 1
ATOM 741 C CA . PRO A 1 94 ? -28.746 11.694 -1.798 1.00 93.69 94 PRO A CA 1
ATOM 742 C C . PRO A 1 94 ? -27.219 11.551 -1.744 1.00 93.69 94 PRO A C 1
ATOM 744 O O . PRO A 1 94 ? -26.630 11.515 -0.661 1.00 93.69 94 PRO A O 1
ATOM 747 N N . ILE A 1 95 ? -26.563 11.500 -2.905 1.00 92.12 95 ILE A N 1
ATOM 748 C CA . ILE A 1 95 ? -25.107 11.301 -2.977 1.00 92.12 95 ILE A CA 1
ATOM 749 C C . ILE A 1 95 ? -24.340 12.476 -2.357 1.00 92.12 95 ILE A C 1
ATOM 751 O O . ILE A 1 95 ? -23.298 12.276 -1.737 1.00 92.12 95 ILE A O 1
ATOM 755 N N . GLU A 1 96 ? -24.888 13.686 -2.446 1.00 93.25 96 GLU A N 1
ATOM 756 C CA . GLU A 1 96 ? -24.318 14.899 -1.861 1.00 93.25 96 GLU A CA 1
ATOM 757 C C . GLU A 1 96 ? -24.260 14.806 -0.330 1.00 93.25 96 GLU A C 1
ATOM 759 O O . GLU A 1 96 ? -23.302 15.257 0.294 1.00 93.25 96 GLU A O 1
ATOM 764 N N . GLU A 1 97 ? -25.257 14.170 0.286 1.00 91.62 97 GLU A N 1
ATOM 765 C CA . GLU A 1 97 ? -25.295 13.939 1.731 1.00 91.62 97 GLU A CA 1
ATOM 766 C C . GLU A 1 97 ? -24.353 12.814 2.169 1.00 91.62 97 GLU A C 1
ATOM 768 O O . GLU A 1 97 ? -23.717 12.906 3.221 1.00 91.62 97 GLU A O 1
ATOM 773 N N . ILE A 1 98 ? -24.231 11.765 1.351 1.00 89.75 98 ILE A N 1
ATOM 774 C CA . ILE A 1 98 ? -23.250 10.693 1.562 1.00 89.75 98 ILE A CA 1
ATOM 775 C C . ILE A 1 98 ? -21.830 11.265 1.545 1.00 89.75 98 ILE A C 1
ATOM 777 O O . ILE A 1 98 ? -21.020 10.913 2.401 1.00 89.75 98 ILE A O 1
ATOM 781 N N . ASP A 1 99 ? -21.530 12.174 0.619 1.00 88.56 99 ASP A N 1
ATOM 782 C CA . ASP A 1 99 ? -20.222 12.819 0.524 1.00 88.56 99 ASP A CA 1
ATOM 783 C C . ASP A 1 99 ? -19.894 13.682 1.760 1.00 88.56 99 ASP A C 1
ATOM 785 O O . ASP A 1 99 ? -18.766 13.647 2.261 1.00 88.56 99 ASP A O 1
ATOM 789 N N . ILE A 1 100 ? -20.884 14.388 2.324 1.00 88.31 100 ILE A N 1
ATOM 790 C CA . ILE A 1 100 ? -20.732 15.085 3.616 1.00 88.31 100 ILE A CA 1
ATOM 791 C C . ILE A 1 100 ? -20.369 14.081 4.717 1.00 88.31 100 ILE A C 1
ATOM 793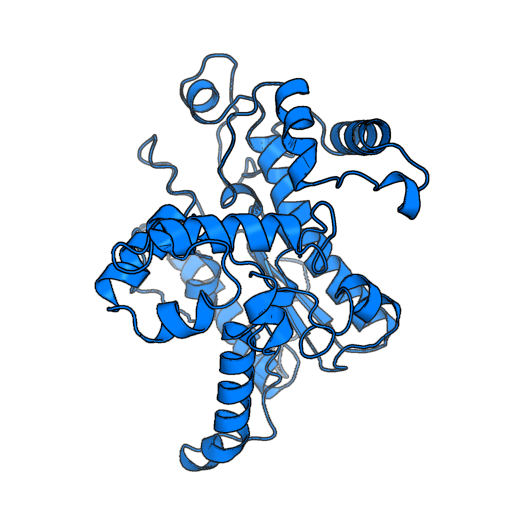 O O . ILE A 1 100 ? -19.371 14.263 5.420 1.00 88.31 100 ILE A O 1
ATOM 797 N N . GLY A 1 101 ? -21.128 12.988 4.832 1.00 86.44 101 GLY A N 1
ATOM 798 C CA . GLY A 1 101 ? -20.859 11.939 5.814 1.00 86.44 101 GLY A CA 1
ATOM 799 C C . GLY A 1 101 ? -19.455 11.344 5.674 1.00 86.44 101 GLY A C 1
ATOM 800 O O . GLY A 1 101 ? -18.752 11.151 6.673 1.00 86.44 101 GLY A O 1
ATOM 801 N N . LEU A 1 102 ? -19.022 11.053 4.441 1.00 85.44 102 LEU A N 1
ATOM 802 C CA . LEU A 1 102 ? -17.714 10.455 4.155 1.00 85.44 102 LEU A CA 1
ATOM 803 C C . LEU A 1 102 ? -16.574 11.382 4.576 1.00 85.44 102 LEU A C 1
ATOM 805 O O . LEU A 1 102 ? -15.672 10.931 5.292 1.00 85.44 102 LEU A O 1
ATOM 809 N N . ARG A 1 103 ? -16.648 12.670 4.214 1.00 83.81 103 ARG A N 1
ATOM 810 C CA . ARG A 1 103 ? -15.656 13.686 4.602 1.00 83.81 103 ARG A CA 1
ATOM 811 C C . ARG A 1 103 ? -15.539 13.820 6.121 1.00 83.81 103 ARG A C 1
ATOM 813 O O . ARG A 1 103 ? -14.424 13.893 6.634 1.00 83.81 103 ARG A O 1
ATOM 820 N N . SER A 1 104 ? -16.655 13.739 6.844 1.00 80.50 104 SER A N 1
ATOM 821 C CA . SER A 1 104 ? -16.685 13.814 8.313 1.00 80.50 104 SER A CA 1
ATOM 822 C C . SER A 1 104 ? -16.207 12.540 9.028 1.00 80.50 104 SER A C 1
ATOM 824 O O . SER A 1 104 ? -15.795 12.595 10.185 1.00 80.50 104 SER A O 1
ATOM 826 N N . SER A 1 105 ? -16.243 11.376 8.370 1.00 72.56 105 SER A N 1
ATOM 827 C CA . SER A 1 105 ? -15.847 10.082 8.966 1.00 72.56 105 SER A CA 1
ATOM 828 C C . SER A 1 105 ? -14.336 9.793 8.925 1.00 72.56 105 SER A C 1
ATOM 830 O O . SER A 1 105 ? -13.863 8.847 9.566 1.00 72.56 105 SER A O 1
ATOM 832 N N . GLY A 1 106 ? -13.577 10.620 8.196 1.00 64.88 106 GLY A N 1
ATOM 833 C CA . GLY A 1 106 ? -12.142 10.466 7.965 1.00 64.88 106 GLY A CA 1
ATOM 834 C C . GLY A 1 106 ? -11.833 9.330 6.980 1.00 64.88 106 GLY A C 1
ATOM 835 O O . GLY A 1 106 ? -12.064 8.159 7.275 1.00 64.88 106 GLY A O 1
ATOM 836 N N . GLY A 1 107 ? -11.269 9.655 5.811 1.00 54.31 107 GLY A N 1
ATOM 837 C CA . GLY A 1 107 ? -11.057 8.698 4.710 1.00 54.31 107 GLY A CA 1
ATOM 838 C C . GLY A 1 107 ? -10.193 7.477 5.059 1.00 54.31 107 GLY A C 1
ATOM 839 O O . GLY A 1 107 ? -10.485 6.371 4.612 1.00 54.31 107 GLY A O 1
ATOM 840 N N . GLN A 1 108 ? -9.189 7.632 5.932 1.00 55.00 108 GLN A N 1
ATOM 841 C CA . GLN A 1 108 ? -8.336 6.517 6.384 1.00 55.00 108 GLN A CA 1
ATOM 842 C C . GLN A 1 108 ? -9.030 5.538 7.353 1.00 55.00 108 GLN A C 1
ATOM 844 O O . GLN A 1 108 ? -8.420 4.572 7.811 1.00 55.00 108 GLN A O 1
ATOM 849 N N . SER A 1 109 ? -10.305 5.756 7.675 1.00 64.62 109 SER A N 1
ATOM 850 C CA . SER A 1 109 ? -11.045 4.925 8.623 1.00 64.62 109 SER A CA 1
ATOM 851 C C . SER A 1 109 ? -11.715 3.694 7.990 1.00 64.62 109 SER A C 1
ATOM 853 O O . SER A 1 109 ? -12.200 2.822 8.717 1.00 64.62 109 SER A O 1
ATOM 855 N N . TRP A 1 110 ? -11.748 3.592 6.657 1.00 74.69 110 TRP A N 1
ATOM 856 C CA . TRP A 1 110 ? -12.400 2.495 5.930 1.00 74.69 110 TRP A CA 1
ATOM 857 C C . TRP A 1 110 ? -11.384 1.446 5.476 1.00 74.69 110 TRP A C 1
ATOM 859 O O . TRP A 1 110 ? -10.934 1.423 4.335 1.00 74.69 110 TRP A O 1
ATOM 869 N N . ALA A 1 111 ? -11.011 0.569 6.405 1.00 73.44 111 ALA A N 1
ATOM 870 C CA . ALA A 1 111 ? -10.082 -0.528 6.161 1.00 73.44 111 ALA A CA 1
ATOM 871 C C . ALA A 1 111 ? -10.809 -1.822 5.724 1.00 73.44 111 ALA A C 1
ATOM 873 O O . ALA A 1 111 ? -12.010 -1.968 5.985 1.00 73.44 111 ALA A O 1
ATOM 874 N N . PRO A 1 112 ? -10.091 -2.784 5.108 1.00 77.81 112 PRO A N 1
ATOM 875 C CA . PRO A 1 112 ? -10.624 -4.126 4.891 1.00 77.81 112 PRO A CA 1
ATOM 876 C C . PRO A 1 112 ? -11.019 -4.792 6.219 1.00 77.81 112 PRO A C 1
ATOM 878 O O . PRO A 1 112 ? -10.490 -4.437 7.274 1.00 77.81 112 PRO A O 1
ATOM 881 N N . VAL A 1 113 ? -11.925 -5.771 6.171 1.00 77.88 113 VAL A N 1
ATOM 882 C CA . VAL A 1 113 ? -12.401 -6.520 7.350 1.00 77.88 113 VAL A CA 1
ATOM 883 C C . VAL A 1 113 ? -12.274 -8.031 7.156 1.00 77.88 113 VAL A C 1
ATOM 885 O O . VAL A 1 113 ? -12.394 -8.529 6.036 1.00 77.88 113 VAL A O 1
ATOM 888 N N . LEU A 1 114 ? -12.066 -8.763 8.253 1.00 79.25 114 LEU A N 1
ATOM 889 C CA . LEU A 1 114 ? -12.054 -10.226 8.302 1.00 79.25 114 LEU A CA 1
ATOM 890 C C . LEU A 1 114 ? -13.505 -10.684 8.352 1.00 79.25 114 LEU A C 1
ATOM 892 O O . LEU A 1 114 ? -14.078 -10.846 9.424 1.00 79.25 114 LEU A O 1
ATOM 896 N N . ASP A 1 115 ? -14.101 -10.835 7.180 1.00 80.94 115 ASP A N 1
ATOM 897 C CA . ASP A 1 115 ? -15.499 -11.234 7.030 1.00 80.94 115 ASP A CA 1
ATOM 898 C C . ASP A 1 115 ? -15.693 -12.757 7.012 1.00 80.94 115 ASP A C 1
ATOM 900 O O . ASP A 1 115 ? -16.827 -13.226 7.011 1.00 80.94 115 ASP A O 1
ATOM 904 N N . GLY A 1 116 ? -14.606 -13.539 6.994 1.00 82.62 116 GLY A N 1
ATOM 905 C CA . GLY A 1 116 ? -14.671 -14.998 6.889 1.00 82.62 116 GLY A CA 1
ATOM 906 C C . GLY A 1 116 ? -15.067 -15.501 5.495 1.00 82.62 116 GLY A C 1
ATOM 907 O O . GLY A 1 116 ? -15.185 -16.710 5.308 1.00 82.62 116 GLY A O 1
ATOM 908 N N . ASP A 1 117 ? -15.237 -14.596 4.524 1.00 85.81 117 ASP A N 1
ATOM 909 C CA . ASP A 1 117 ? -15.581 -14.892 3.130 1.00 85.81 117 ASP A CA 1
ATOM 910 C C . ASP A 1 117 ? -14.475 -14.391 2.194 1.00 85.81 117 ASP A C 1
ATOM 912 O O . ASP A 1 117 ? -13.656 -15.180 1.718 1.00 85.81 117 ASP A O 1
ATOM 916 N N . PHE A 1 118 ? -14.389 -13.075 1.965 1.00 85.94 118 PHE A N 1
ATOM 917 C CA . PHE A 1 118 ? -13.341 -12.507 1.120 1.00 85.94 118 PHE A CA 1
ATOM 918 C C . PHE A 1 118 ? -11.975 -12.596 1.809 1.00 85.94 118 PHE A C 1
ATOM 920 O O . PHE A 1 118 ? -11.010 -13.089 1.222 1.00 85.94 118 PHE A O 1
ATOM 927 N N . PHE A 1 119 ? -11.896 -12.155 3.067 1.00 82.56 119 PHE A N 1
ATOM 928 C CA . PHE A 1 119 ? -10.738 -12.385 3.925 1.00 82.56 119 PHE A CA 1
ATOM 929 C C . PHE A 1 119 ? -11.086 -13.495 4.915 1.00 82.56 119 PHE A C 1
ATOM 931 O O . PHE A 1 119 ? -11.694 -13.260 5.957 1.00 82.56 119 PHE A O 1
ATOM 938 N N . ALA A 1 120 ? -10.680 -14.720 4.578 1.00 84.12 120 ALA A N 1
ATOM 939 C CA . ALA A 1 120 ? -10.946 -15.907 5.391 1.00 84.12 120 ALA A CA 1
ATOM 940 C C . ALA A 1 120 ? -10.047 -16.020 6.639 1.00 84.12 120 ALA A C 1
ATOM 942 O O . ALA A 1 120 ? -10.411 -16.663 7.618 1.00 84.12 120 ALA A O 1
ATOM 943 N N . ASP A 1 121 ? -8.848 -15.432 6.603 1.00 82.50 121 ASP A N 1
ATOM 944 C CA . ASP A 1 121 ? -7.913 -15.367 7.732 1.00 82.50 121 ASP A CA 1
ATOM 945 C C . ASP A 1 121 ? -6.948 -14.189 7.523 1.00 82.50 121 ASP A C 1
ATOM 947 O O . ASP A 1 121 ? -6.858 -13.618 6.431 1.00 82.50 121 ASP A O 1
ATOM 951 N N . TYR A 1 122 ? -6.167 -13.849 8.541 1.00 79.44 122 TYR A N 1
ATOM 952 C CA . TYR A 1 122 ? -5.082 -12.890 8.427 1.00 79.44 122 TYR A CA 1
ATOM 953 C C . TYR A 1 122 ? -4.122 -13.300 7.301 1.00 79.44 122 TYR A C 1
ATOM 955 O O . TYR A 1 122 ? -3.689 -14.458 7.275 1.00 79.44 122 TYR A O 1
ATOM 963 N N . PRO A 1 123 ? -3.702 -12.360 6.427 1.00 78.44 123 PRO A N 1
ATOM 964 C CA . PRO A 1 123 ? -2.710 -12.623 5.383 1.00 78.44 123 PRO A CA 1
ATOM 965 C C . PRO A 1 123 ? -1.478 -13.308 5.955 1.00 78.44 123 PRO A C 1
ATOM 967 O O . PRO A 1 123 ? -0.927 -14.234 5.372 1.00 78.44 123 PRO A O 1
ATOM 970 N N . THR A 1 124 ? -1.127 -12.929 7.183 1.00 78.12 124 THR A N 1
ATOM 971 C CA . THR A 1 124 ? -0.014 -13.529 7.890 1.00 78.12 124 THR A CA 1
ATOM 972 C C . THR A 1 124 ? -0.150 -15.037 8.130 1.00 78.12 124 THR A C 1
ATOM 974 O O . THR A 1 124 ? 0.743 -15.824 7.805 1.00 78.12 124 THR A O 1
ATOM 977 N N . ASN A 1 125 ? -1.301 -15.472 8.624 1.00 82.06 125 ASN A N 1
ATOM 978 C CA . ASN A 1 125 ? -1.586 -16.890 8.805 1.00 82.06 125 ASN A CA 1
ATOM 979 C C . ASN A 1 125 ? -1.715 -17.607 7.456 1.00 82.06 125 ASN A C 1
ATOM 981 O O . ASN A 1 125 ? -1.353 -18.778 7.337 1.00 82.06 125 ASN A O 1
ATOM 985 N N . GLN A 1 126 ? -2.237 -16.929 6.435 1.00 84.44 126 GLN A N 1
ATOM 986 C CA . GLN A 1 126 ? -2.382 -17.486 5.094 1.00 84.44 126 GLN A CA 1
ATOM 987 C C . GLN A 1 126 ? -1.020 -17.777 4.448 1.00 84.44 126 GLN A C 1
ATOM 989 O O . GLN A 1 126 ? -0.808 -18.887 3.954 1.00 84.44 126 GLN A O 1
ATOM 994 N N . LEU A 1 127 ? -0.065 -16.847 4.545 1.00 82.69 127 LEU A N 1
ATOM 995 C CA . LEU A 1 127 ? 1.306 -17.050 4.071 1.00 82.69 127 LEU A CA 1
ATOM 996 C C . LEU A 1 127 ? 2.013 -18.177 4.828 1.00 82.69 127 LEU A C 1
ATOM 998 O O . LEU A 1 127 ? 2.544 -19.093 4.199 1.00 82.69 127 LEU A O 1
ATOM 1002 N N . ALA A 1 128 ? 1.952 -18.165 6.163 1.00 82.62 128 ALA A N 1
ATOM 1003 C CA . ALA A 1 128 ? 2.589 -19.183 7.001 1.00 82.62 128 ALA A CA 1
ATOM 1004 C C . ALA A 1 128 ? 2.052 -20.602 6.733 1.00 82.62 128 ALA A C 1
ATOM 1006 O O . ALA A 1 128 ? 2.823 -21.559 6.692 1.00 82.62 128 ALA A O 1
ATOM 1007 N N . ASN A 1 129 ? 0.743 -20.730 6.494 1.00 87.56 129 ASN A N 1
ATOM 1008 C CA . ASN A 1 129 ? 0.071 -22.010 6.256 1.00 87.56 129 ASN A CA 1
ATOM 1009 C C . ASN A 1 129 ? -0.059 -22.367 4.769 1.00 87.56 129 ASN A C 1
ATOM 1011 O O . ASN A 1 129 ? -0.881 -23.206 4.403 1.00 87.56 129 ASN A O 1
ATOM 1015 N N . ARG A 1 130 ? 0.719 -21.723 3.889 1.00 88.19 130 ARG A N 1
ATOM 1016 C CA . ARG A 1 130 ? 0.730 -21.986 2.441 1.00 88.19 130 ARG A CA 1
ATOM 1017 C C . ARG A 1 130 ? -0.629 -21.746 1.745 1.00 88.19 130 ARG A C 1
ATOM 1019 O O . ARG A 1 130 ? -0.770 -22.122 0.584 1.00 88.19 130 ARG A O 1
ATOM 1026 N N . ARG A 1 131 ? -1.587 -21.055 2.367 1.00 87.75 131 ARG A N 1
ATOM 1027 C CA . ARG A 1 131 ? -2.907 -20.708 1.803 1.00 87.75 131 ARG A CA 1
ATOM 1028 C C . ARG A 1 131 ? -2.846 -19.411 0.993 1.00 87.75 131 ARG A C 1
ATOM 1030 O O . ARG A 1 131 ? -3.407 -18.399 1.375 1.00 87.75 131 ARG A O 1
ATOM 1037 N N . PHE A 1 132 ? -2.120 -19.435 -0.116 1.00 84.19 132 PHE A N 1
ATOM 1038 C CA . PHE A 1 132 ? -1.992 -18.297 -1.030 1.00 84.19 132 PHE A CA 1
ATOM 1039 C C . PHE A 1 132 ? -1.760 -18.793 -2.459 1.00 84.19 132 PHE A C 1
ATOM 1041 O O . PHE A 1 132 ? -1.327 -19.936 -2.641 1.00 84.19 132 PHE A O 1
ATOM 1048 N N . LEU A 1 133 ? -2.022 -17.949 -3.460 1.00 84.38 133 LEU A N 1
ATOM 1049 C CA . LEU A 1 133 ? -1.835 -18.294 -4.873 1.00 84.38 133 LEU A CA 1
ATOM 1050 C C . LEU A 1 133 ? -0.361 -18.560 -5.195 1.00 84.38 133 LEU A C 1
ATOM 1052 O O . LEU A 1 133 ? 0.510 -17.756 -4.879 1.00 84.38 133 LEU A O 1
ATOM 1056 N N . LYS A 1 134 ? -0.077 -19.694 -5.840 1.00 86.00 134 LYS A N 1
ATOM 1057 C CA . LYS A 1 134 ? 1.292 -20.134 -6.156 1.00 86.00 134 LYS A CA 1
ATOM 1058 C C . LYS A 1 134 ? 1.715 -19.686 -7.548 1.00 86.00 134 LYS A C 1
ATOM 1060 O O . LYS A 1 134 ? 2.025 -20.506 -8.403 1.00 86.00 134 LYS A O 1
ATOM 1065 N N . ILE A 1 135 ? 1.670 -18.380 -7.758 1.00 84.81 135 ILE A N 1
ATOM 1066 C CA . ILE A 1 135 ? 2.065 -17.734 -9.009 1.00 84.81 135 ILE A CA 1
ATOM 1067 C C . ILE A 1 135 ? 3.366 -16.959 -8.797 1.00 84.81 135 ILE A C 1
ATOM 1069 O O . ILE A 1 135 ? 3.561 -16.437 -7.699 1.00 84.81 135 ILE A O 1
ATOM 1073 N N . PRO A 1 136 ? 4.246 -16.879 -9.803 1.00 86.38 136 PRO A N 1
ATOM 1074 C CA . PRO A 1 136 ? 5.401 -15.993 -9.776 1.00 86.38 136 PRO A CA 1
ATOM 1075 C C . PRO A 1 136 ? 5.020 -14.557 -9.420 1.00 86.38 136 PRO A C 1
ATOM 1077 O O . PRO A 1 136 ? 3.964 -14.075 -9.836 1.00 86.38 136 PRO A O 1
ATOM 1080 N N . ILE A 1 137 ? 5.878 -13.876 -8.661 1.00 85.12 137 ILE A N 1
ATOM 1081 C CA . ILE A 1 137 ? 5.661 -12.477 -8.278 1.00 85.12 137 ILE A CA 1
ATOM 1082 C C . ILE A 1 137 ? 6.877 -11.613 -8.594 1.00 85.12 137 ILE A C 1
ATOM 1084 O O . ILE A 1 137 ? 8.016 -12.029 -8.392 1.00 85.12 137 ILE A O 1
ATOM 1088 N N . LEU A 1 138 ? 6.596 -10.383 -9.017 1.00 83.19 138 LEU A N 1
ATOM 1089 C CA . LEU A 1 138 ? 7.528 -9.265 -9.051 1.00 83.19 138 LEU A CA 1
ATOM 1090 C C . LEU A 1 138 ? 6.987 -8.197 -8.097 1.00 83.19 138 LEU A C 1
ATOM 1092 O O . LEU A 1 138 ? 5.866 -7.721 -8.278 1.00 83.19 138 LEU A O 1
ATOM 1096 N N . ILE A 1 139 ? 7.736 -7.865 -7.044 1.00 80.00 139 ILE A N 1
ATOM 1097 C CA . ILE A 1 139 ? 7.265 -6.967 -5.982 1.00 80.00 139 ILE A CA 1
ATOM 1098 C C . ILE A 1 139 ? 8.275 -5.847 -5.690 1.00 80.00 139 ILE A C 1
ATOM 1100 O O . ILE A 1 139 ? 9.449 -6.096 -5.411 1.00 80.00 139 ILE A O 1
ATOM 1104 N N . GLY A 1 140 ? 7.804 -4.600 -5.755 1.00 75.69 140 GLY A N 1
ATOM 1105 C CA . GLY A 1 140 ? 8.613 -3.388 -5.599 1.00 75.69 140 GLY A CA 1
ATOM 1106 C C . GLY A 1 140 ? 8.407 -2.655 -4.270 1.00 75.69 140 GLY A C 1
ATOM 1107 O O . GLY A 1 140 ? 7.407 -2.893 -3.598 1.00 75.69 140 GLY A O 1
ATOM 1108 N N . ALA A 1 141 ? 9.355 -1.793 -3.901 1.00 76.75 141 ALA A N 1
ATOM 1109 C CA . ALA A 1 141 ? 9.182 -0.688 -2.950 1.00 76.75 141 ALA A CA 1
ATOM 1110 C C . ALA A 1 141 ? 10.233 0.400 -3.225 1.00 76.75 141 ALA A C 1
ATOM 1112 O O . ALA A 1 141 ? 11.309 0.100 -3.755 1.00 76.75 141 ALA A O 1
ATOM 1113 N N . ASN A 1 142 ? 9.949 1.638 -2.840 1.00 76.00 142 ASN A N 1
ATOM 1114 C CA . ASN A 1 142 ? 10.951 2.701 -2.785 1.00 76.00 142 ASN A CA 1
ATOM 1115 C C . ASN A 1 142 ? 11.838 2.530 -1.547 1.00 76.00 142 ASN A C 1
ATOM 1117 O O . ASN A 1 142 ? 11.417 1.924 -0.565 1.00 76.00 142 ASN A O 1
ATOM 1121 N N . THR A 1 143 ? 13.057 3.065 -1.549 1.00 77.81 143 THR A N 1
ATOM 1122 C CA . THR A 1 143 ? 13.905 3.039 -0.341 1.00 77.81 143 THR A CA 1
ATOM 1123 C C . THR A 1 143 ? 13.214 3.763 0.819 1.00 77.81 143 THR A C 1
ATOM 1125 O O . THR A 1 143 ? 13.071 3.205 1.909 1.00 77.81 143 THR A O 1
ATOM 1128 N N . ASP A 1 144 ? 12.649 4.936 0.530 1.00 78.44 144 ASP A N 1
ATOM 1129 C CA . ASP A 1 144 ? 12.188 5.903 1.526 1.00 78.44 144 ASP A CA 1
ATOM 1130 C C . ASP A 1 144 ? 10.654 5.911 1.704 1.00 78.44 144 ASP A C 1
ATOM 1132 O O . ASP A 1 144 ? 10.050 6.958 1.926 1.00 78.44 144 ASP A O 1
ATOM 1136 N N . GLU A 1 145 ? 9.994 4.748 1.626 1.00 77.69 145 GLU A N 1
ATOM 1137 C CA . GLU A 1 145 ? 8.519 4.601 1.727 1.00 77.69 145 GLU A CA 1
ATOM 1138 C C . GLU A 1 145 ? 7.904 5.279 2.957 1.00 77.69 145 GLU A C 1
ATOM 1140 O O . GLU A 1 145 ? 6.792 5.808 2.907 1.00 77.69 145 GLU A O 1
ATOM 1145 N N . GLY A 1 146 ? 8.646 5.274 4.067 1.00 76.75 146 GLY A N 1
ATOM 1146 C CA . GLY A 1 146 ? 8.229 5.865 5.331 1.00 76.75 146 GLY A CA 1
ATOM 1147 C C . GLY A 1 146 ? 8.020 7.373 5.283 1.00 76.75 146 GLY A C 1
ATOM 1148 O O . GLY A 1 146 ? 7.263 7.892 6.098 1.00 76.75 146 GLY A O 1
ATOM 1149 N N . THR A 1 147 ? 8.630 8.064 4.314 1.00 74.75 147 THR A N 1
ATOM 1150 C CA . THR A 1 147 ? 8.435 9.509 4.137 1.00 74.75 147 THR A CA 1
ATOM 1151 C C . THR A 1 147 ? 6.984 9.848 3.859 1.00 74.75 147 THR A C 1
ATOM 1153 O O . THR A 1 147 ? 6.505 10.814 4.428 1.00 74.75 147 THR A O 1
ATOM 1156 N N . SER A 1 148 ? 6.272 9.019 3.083 1.00 63.25 148 SER A N 1
ATOM 1157 C CA . SER A 1 148 ? 4.873 9.218 2.663 1.00 63.25 148 SER A CA 1
ATOM 1158 C C . SER A 1 148 ? 3.835 9.072 3.787 1.00 63.25 148 SER A C 1
ATOM 1160 O O . SER A 1 148 ? 2.632 9.257 3.582 1.00 63.25 148 SER A O 1
ATOM 1162 N N . VAL A 1 149 ? 4.279 8.716 4.994 1.00 56.75 149 VAL A N 1
ATOM 1163 C CA . VAL A 1 149 ? 3.414 8.353 6.119 1.00 56.75 149 VAL A CA 1
ATOM 1164 C C . VAL A 1 149 ? 3.467 9.438 7.197 1.00 56.75 149 VAL A C 1
ATOM 1166 O O . VAL A 1 149 ? 3.717 9.178 8.370 1.00 56.75 149 VAL A O 1
ATOM 1169 N N . GLY A 1 150 ? 3.245 10.688 6.799 1.00 54.16 150 GLY A N 1
ATOM 1170 C CA . GLY A 1 150 ? 3.315 11.831 7.709 1.00 54.16 150 GLY A CA 1
ATOM 1171 C C . GLY A 1 150 ? 2.040 12.019 8.519 1.00 54.16 150 GLY A C 1
ATOM 1172 O O . GLY A 1 150 ? 1.030 12.368 7.928 1.00 54.16 150 GLY A O 1
ATOM 1173 N N . PHE A 1 151 ? 2.082 11.854 9.851 1.00 54.97 151 PHE A N 1
ATOM 1174 C CA . PHE A 1 151 ? 1.008 12.322 10.757 1.00 54.97 151 PHE A CA 1
ATOM 1175 C C . PHE A 1 151 ? 1.460 12.682 12.188 1.00 54.97 151 PHE A C 1
ATOM 1177 O O . PHE A 1 151 ? 0.611 12.881 13.058 1.00 54.97 151 PHE A O 1
ATOM 1184 N N . THR A 1 152 ? 2.760 12.788 12.479 1.00 63.44 152 THR A N 1
ATOM 1185 C CA . THR A 1 152 ? 3.247 13.055 13.845 1.00 63.44 152 THR A CA 1
ATOM 1186 C C . THR A 1 152 ? 4.478 13.960 13.821 1.00 63.44 152 THR A C 1
ATOM 1188 O O . THR A 1 152 ? 5.210 13.978 12.836 1.00 63.44 152 THR A O 1
ATOM 1191 N N . ARG A 1 153 ? 4.695 14.726 14.901 1.00 80.25 153 ARG A N 1
ATOM 1192 C CA . ARG A 1 153 ? 5.895 15.556 15.114 1.00 80.25 153 ARG A CA 1
ATOM 1193 C C . ARG A 1 153 ? 6.752 14.989 16.252 1.00 80.25 153 ARG A C 1
ATOM 1195 O O . ARG A 1 153 ? 6.817 15.617 17.312 1.00 80.25 153 ARG A O 1
ATOM 1202 N N . PRO A 1 154 ? 7.333 13.783 16.107 1.00 87.12 154 PRO A N 1
ATOM 1203 C CA . PRO A 1 154 ? 8.053 13.147 17.199 1.00 87.12 154 PRO A CA 1
ATOM 1204 C C . PRO A 1 154 ? 9.374 13.875 17.446 1.00 87.12 154 PRO A C 1
ATOM 1206 O O . PRO A 1 154 ? 10.199 14.009 16.545 1.00 87.12 154 PRO A O 1
ATOM 1209 N N . ASN A 1 155 ? 9.589 14.346 18.667 1.00 89.00 155 ASN A N 1
ATOM 1210 C CA . ASN A 1 155 ? 10.806 15.042 19.077 1.00 89.00 155 ASN A CA 1
ATOM 1211 C C . ASN A 1 155 ? 11.702 14.193 19.978 1.00 89.00 155 ASN A C 1
ATOM 1213 O O . ASN A 1 155 ? 12.890 14.481 20.099 1.00 89.00 155 ASN A O 1
ATOM 1217 N N . ASN A 1 156 ? 11.152 13.172 20.628 1.00 89.00 156 ASN A N 1
ATOM 1218 C CA . ASN A 1 156 ? 11.870 12.342 21.588 1.00 89.00 156 ASN A CA 1
ATOM 1219 C C . ASN A 1 156 ? 11.278 10.920 21.654 1.00 89.00 156 ASN A C 1
ATOM 1221 O O . ASN A 1 156 ? 10.296 10.596 20.985 1.00 89.00 156 ASN A O 1
ATOM 1225 N N . ASN A 1 157 ? 11.883 10.067 22.486 1.00 89.19 157 ASN A N 1
ATOM 1226 C CA . ASN A 1 157 ? 11.437 8.684 22.663 1.00 89.19 157 ASN A CA 1
ATOM 1227 C C . ASN A 1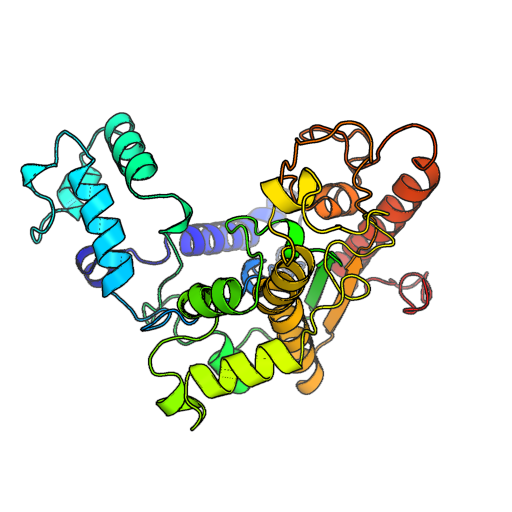 157 ? 10.012 8.572 23.221 1.00 89.19 157 ASN A C 1
ATOM 1229 O O . ASN A 1 157 ? 9.331 7.611 22.879 1.00 89.19 157 ASN A O 1
ATOM 1233 N N . ASP A 1 158 ? 9.569 9.503 24.066 1.00 87.81 158 ASP A N 1
ATOM 1234 C CA . ASP A 1 158 ? 8.225 9.456 24.648 1.00 87.81 158 ASP A CA 1
ATOM 1235 C C . ASP A 1 158 ? 7.174 9.722 23.562 1.00 87.81 158 ASP A C 1
ATOM 1237 O O . ASP A 1 158 ? 6.207 8.971 23.453 1.00 87.81 158 ASP A O 1
ATOM 1241 N N . ASP A 1 159 ? 7.435 10.664 22.650 1.00 86.50 159 ASP A N 1
ATOM 1242 C CA . ASP A 1 159 ? 6.562 10.900 21.492 1.00 86.50 159 ASP A CA 1
ATOM 1243 C C . ASP A 1 159 ? 6.457 9.660 20.581 1.00 86.50 159 ASP A C 1
ATOM 1245 O O . ASP A 1 159 ? 5.400 9.384 20.012 1.00 86.50 159 ASP A O 1
ATOM 1249 N N . LEU A 1 160 ? 7.544 8.890 20.429 1.00 85.25 160 LEU A N 1
ATOM 1250 C CA . LEU A 1 160 ? 7.524 7.630 19.675 1.00 85.25 160 LEU A CA 1
ATOM 1251 C C . LEU A 1 160 ? 6.777 6.515 20.414 1.00 85.25 160 LEU A C 1
ATOM 1253 O O . LEU A 1 160 ? 6.144 5.675 19.768 1.00 85.25 160 LEU A O 1
ATOM 1257 N N . ARG A 1 161 ? 6.837 6.500 21.749 1.00 82.62 161 ARG A N 1
ATOM 1258 C CA . ARG A 1 161 ? 6.071 5.566 22.584 1.00 82.62 161 ARG A CA 1
ATOM 1259 C C . ARG A 1 161 ? 4.585 5.854 22.499 1.00 82.62 161 ARG A C 1
ATOM 1261 O O . ARG A 1 161 ? 3.819 4.923 22.331 1.00 82.62 161 ARG A O 1
ATOM 1268 N N . ASP A 1 162 ? 4.156 7.106 22.438 1.00 75.31 162 ASP A N 1
ATOM 1269 C CA . ASP A 1 162 ? 2.731 7.422 22.269 1.00 75.31 162 ASP A CA 1
ATOM 1270 C C . ASP A 1 162 ? 2.132 6.873 20.949 1.00 75.31 162 ASP A C 1
ATOM 1272 O O . ASP A 1 162 ? 0.916 6.686 20.830 1.00 75.31 162 ASP A O 1
ATOM 1276 N N . MET A 1 163 ? 2.976 6.522 19.968 1.00 68.88 163 MET A N 1
ATOM 1277 C CA . MET A 1 163 ? 2.575 5.899 18.691 1.00 68.88 163 MET A CA 1
ATOM 1278 C C . MET A 1 163 ? 2.413 4.377 18.748 1.00 68.88 163 MET A C 1
ATOM 1280 O O . MET A 1 163 ? 2.030 3.734 17.764 1.00 68.88 163 MET A O 1
ATOM 1284 N N . GLU A 1 164 ? 2.628 3.809 19.926 1.00 61.69 164 GLU A N 1
ATOM 1285 C CA . GLU A 1 164 ? 2.276 2.468 20.365 1.00 61.69 164 GLU A CA 1
ATOM 1286 C C . GLU A 1 164 ? 1.058 1.857 19.676 1.00 61.69 164 GLU A C 1
ATOM 1288 O O . GLU A 1 164 ? 1.134 0.781 19.079 1.00 61.69 164 GLU A O 1
ATOM 1293 N N . TRP A 1 165 ? -0.065 2.577 19.706 1.00 57.78 165 TRP A N 1
ATOM 1294 C CA . TRP A 1 165 ? -1.359 2.077 19.248 1.00 57.78 165 TRP A CA 1
ATOM 1295 C C . TRP A 1 165 ? -1.409 1.779 17.742 1.00 57.78 165 TRP A C 1
ATOM 1297 O O . TRP A 1 165 ? -2.272 1.022 17.283 1.00 57.78 165 TRP A O 1
ATOM 1307 N N . MET A 1 166 ? -0.496 2.368 16.965 1.00 62.75 166 MET A N 1
ATOM 1308 C CA . MET A 1 166 ? -0.397 2.148 15.523 1.00 62.75 166 MET A CA 1
ATOM 1309 C C . MET A 1 166 ? 0.405 0.893 15.171 1.00 62.75 166 MET A C 1
ATOM 1311 O O . MET A 1 166 ? 0.091 0.243 14.172 1.00 62.75 166 MET A O 1
ATOM 1315 N N . MET A 1 167 ? 1.415 0.547 15.973 1.00 70.88 167 MET A N 1
ATOM 1316 C CA . MET A 1 167 ? 2.415 -0.468 15.617 1.00 70.88 167 MET A CA 1
ATOM 1317 C C . MET A 1 167 ? 2.288 -1.743 16.449 1.00 70.88 167 MET A C 1
ATOM 1319 O O . MET A 1 167 ? 2.389 -2.850 15.907 1.00 70.88 167 MET A O 1
ATOM 1323 N N . VAL A 1 168 ? 2.022 -1.599 17.749 1.00 76.00 168 VAL A N 1
ATOM 1324 C CA . VAL A 1 168 ? 1.960 -2.694 18.718 1.00 76.00 168 VAL A CA 1
ATOM 1325 C C . VAL A 1 168 ? 0.560 -2.720 19.343 1.00 76.00 168 VAL A C 1
ATOM 1327 O O . VAL A 1 168 ? 0.231 -1.881 20.175 1.00 76.00 168 VAL A O 1
ATOM 1330 N N . PRO A 1 169 ? -0.318 -3.659 18.951 1.00 71.06 169 PRO A N 1
ATOM 1331 C CA . PRO A 1 169 ? -1.678 -3.681 19.472 1.00 71.06 169 PRO A CA 1
ATOM 1332 C C . PRO A 1 169 ? -1.740 -4.026 20.957 1.00 71.06 169 PRO A C 1
ATOM 1334 O O . PRO A 1 169 ? -1.011 -4.892 21.451 1.00 71.06 169 PRO A O 1
ATOM 1337 N N . SER A 1 170 ? -2.747 -3.472 21.632 1.00 66.44 170 SER A N 1
ATOM 1338 C CA . SER A 1 170 ? -3.129 -3.942 22.958 1.00 66.44 170 SER A CA 1
ATOM 1339 C C . SER A 1 170 ? -3.484 -5.436 22.913 1.00 66.44 170 SER A C 1
ATOM 1341 O O . SER A 1 170 ? -4.179 -5.918 22.014 1.00 66.44 170 SER A O 1
ATOM 1343 N N . GLY A 1 171 ? -2.950 -6.203 23.867 1.00 71.06 171 GLY A N 1
ATOM 1344 C CA . GLY A 1 171 ? -3.100 -7.663 23.911 1.00 71.06 171 GLY A CA 1
ATOM 1345 C C . GLY A 1 171 ? -2.025 -8.458 23.159 1.00 71.06 171 GLY A C 1
ATOM 1346 O O . GLY A 1 171 ? -2.102 -9.688 23.138 1.00 71.06 171 GLY A O 1
ATOM 1347 N N . VAL A 1 172 ? -0.990 -7.805 22.610 1.00 78.06 172 VAL A N 1
ATOM 1348 C CA . VAL A 1 172 ? 0.153 -8.471 21.950 1.00 78.06 172 VAL A CA 1
ATOM 1349 C C . VAL A 1 172 ? 0.797 -9.566 22.810 1.00 78.06 172 VAL A C 1
ATOM 1351 O O . VAL A 1 172 ? 1.183 -10.610 22.276 1.00 78.06 172 VAL A O 1
ATOM 1354 N N . LYS A 1 173 ? 0.779 -9.398 24.140 1.00 82.44 173 LYS A N 1
ATOM 1355 C CA . LYS A 1 173 ? 1.273 -10.366 25.130 1.00 82.44 173 LYS A CA 1
ATOM 1356 C C . LYS A 1 173 ? 0.692 -11.764 24.968 1.00 82.44 173 LYS A C 1
ATOM 1358 O O . LYS A 1 173 ? 1.401 -12.739 25.185 1.00 82.44 173 LYS A O 1
ATOM 1363 N N . VAL A 1 174 ? -0.565 -11.878 24.536 1.00 79.19 174 VAL A N 1
ATOM 1364 C CA . VAL A 1 174 ? -1.202 -13.179 24.281 1.00 79.19 174 VAL A CA 1
ATOM 1365 C C . VAL A 1 174 ? -0.493 -13.929 23.150 1.00 79.19 174 VAL A C 1
ATOM 1367 O O . VAL A 1 174 ? -0.373 -15.148 23.197 1.00 79.19 174 VAL A O 1
ATOM 1370 N N . SER A 1 175 ? -0.009 -13.205 22.140 1.00 73.88 175 SER A N 1
ATOM 1371 C CA . SER A 1 175 ? 0.625 -13.788 20.954 1.00 73.88 175 SER A CA 1
ATOM 1372 C C . SER A 1 175 ? 2.148 -13.895 21.035 1.00 73.88 175 SER A C 1
ATOM 1374 O O . SER A 1 175 ? 2.717 -14.787 20.412 1.00 73.88 175 SER A O 1
ATOM 1376 N N . THR A 1 176 ? 2.815 -13.007 21.776 1.00 82.81 176 THR A N 1
ATOM 1377 C CA . THR A 1 176 ? 4.287 -12.919 21.813 1.00 82.81 176 THR A CA 1
ATOM 1378 C C . THR A 1 176 ? 4.891 -13.311 23.158 1.00 82.81 176 THR A C 1
ATOM 1380 O O . THR A 1 176 ? 6.097 -13.526 23.237 1.00 82.81 176 THR A O 1
ATOM 1383 N N . GLY A 1 177 ? 4.089 -13.354 24.225 1.00 87.69 177 GLY A N 1
ATOM 1384 C CA . GLY A 1 177 ? 4.562 -13.477 25.605 1.00 87.69 177 GLY A CA 1
ATOM 1385 C C . GLY A 1 177 ? 5.158 -12.191 26.194 1.00 87.69 177 GLY A C 1
ATOM 1386 O O . GLY A 1 177 ? 5.344 -12.134 27.407 1.00 87.69 177 GLY A O 1
ATOM 1387 N N . LYS A 1 178 ? 5.400 -11.161 25.373 1.00 89.75 178 LYS A N 1
ATOM 1388 C CA . LYS A 1 178 ? 5.993 -9.877 25.775 1.00 89.75 178 LYS A CA 1
ATOM 1389 C C . LYS A 1 178 ? 4.937 -8.797 25.979 1.00 89.75 178 LYS A C 1
ATOM 1391 O O . LYS A 1 178 ? 3.917 -8.795 25.284 1.00 89.75 178 LYS A O 1
ATOM 1396 N N . THR A 1 179 ? 5.158 -7.882 26.917 1.00 88.88 179 THR A N 1
ATOM 1397 C CA . THR A 1 179 ? 4.309 -6.694 27.053 1.00 88.88 179 THR A CA 1
ATOM 1398 C C . THR A 1 179 ? 4.486 -5.761 25.858 1.00 88.88 179 THR A C 1
ATOM 1400 O O . THR A 1 179 ? 5.349 -5.955 25.000 1.00 88.88 179 THR A O 1
ATOM 1403 N N . GLN A 1 180 ? 3.601 -4.775 25.767 1.00 84.31 180 GLN A N 1
ATOM 1404 C CA . GLN A 1 180 ? 3.670 -3.765 24.725 1.00 84.31 180 GLN A CA 1
ATOM 1405 C C . GLN A 1 180 ? 4.947 -2.929 24.895 1.00 84.31 180 GLN A C 1
ATOM 1407 O O . GLN A 1 180 ? 5.713 -2.806 23.944 1.00 84.31 180 GLN A O 1
ATOM 1412 N N . GLU A 1 181 ? 5.231 -2.511 26.128 1.00 87.38 181 GLU A N 1
ATOM 1413 C CA . GLU A 1 181 ? 6.427 -1.775 26.554 1.00 87.38 181 GLU A CA 1
ATOM 1414 C C . GLU A 1 181 ? 7.715 -2.507 26.157 1.00 87.38 181 GLU A C 1
ATOM 1416 O O . GLU A 1 181 ? 8.546 -1.938 25.456 1.00 87.38 181 GLU A O 1
ATOM 1421 N N . GLU A 1 182 ? 7.834 -3.800 26.483 1.00 90.62 182 GLU A N 1
ATOM 1422 C CA . GLU A 1 182 ? 9.011 -4.614 26.135 1.00 90.62 182 GLU A CA 1
ATOM 1423 C C . GLU A 1 182 ? 9.259 -4.702 24.620 1.00 90.62 182 GLU A C 1
ATOM 1425 O O . GLU A 1 182 ? 10.398 -4.845 24.170 1.00 90.62 182 GLU A O 1
ATOM 1430 N N . LEU A 1 183 ? 8.195 -4.678 23.811 1.00 88.44 183 LEU A N 1
ATOM 1431 C CA . LEU A 1 183 ? 8.319 -4.712 22.354 1.00 88.44 183 LEU A CA 1
ATOM 1432 C C . LEU A 1 183 ? 8.726 -3.358 21.779 1.00 88.44 183 LEU A C 1
ATOM 1434 O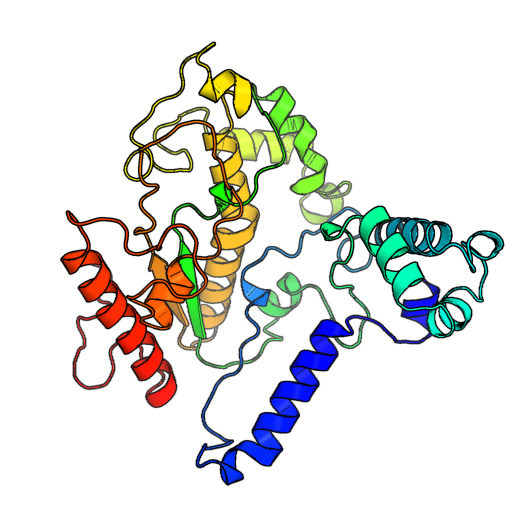 O . LEU A 1 183 ? 9.478 -3.332 20.807 1.00 88.44 183 LEU A O 1
ATOM 1438 N N . ILE A 1 184 ? 8.255 -2.257 22.362 1.00 87.00 184 ILE A N 1
ATOM 1439 C CA . ILE A 1 184 ? 8.633 -0.905 21.931 1.00 87.00 184 ILE A CA 1
ATOM 1440 C C . ILE A 1 184 ? 10.058 -0.601 22.349 1.00 87.00 184 ILE A C 1
ATOM 1442 O O . ILE A 1 184 ? 10.795 -0.042 21.550 1.00 87.00 184 ILE A O 1
ATOM 1446 N N . ASP A 1 185 ? 10.468 -1.011 23.548 1.00 90.31 185 ASP A N 1
ATOM 1447 C CA . ASP A 1 185 ? 11.857 -0.900 23.991 1.00 90.31 185 ASP A CA 1
ATOM 1448 C C . ASP A 1 185 ? 12.779 -1.585 22.986 1.00 90.31 185 ASP A C 1
ATOM 1450 O O . ASP A 1 185 ? 13.675 -0.950 22.439 1.00 90.31 185 ASP A O 1
ATOM 1454 N N . GLY A 1 186 ? 12.474 -2.837 22.631 1.00 90.94 186 GLY A N 1
ATOM 1455 C CA . GLY A 1 186 ? 13.223 -3.554 21.601 1.00 90.94 186 GLY A CA 1
ATOM 1456 C C . GLY A 1 186 ? 13.164 -2.887 20.221 1.00 90.94 186 GLY A C 1
ATOM 1457 O O . GLY A 1 186 ? 14.137 -2.936 19.476 1.00 90.94 186 GLY A O 1
ATOM 1458 N N . LEU A 1 187 ? 12.051 -2.243 19.858 1.00 89.44 187 LEU A N 1
ATOM 1459 C CA . LEU A 1 187 ? 11.942 -1.499 18.601 1.00 89.44 187 LEU A CA 1
ATOM 1460 C C . LEU A 1 187 ? 12.831 -0.248 18.609 1.00 89.44 187 LEU A C 1
ATOM 1462 O O . LEU A 1 187 ? 13.576 -0.023 17.660 1.00 89.44 187 LEU A O 1
ATOM 1466 N N . LEU A 1 188 ? 12.790 0.544 19.679 1.00 90.81 188 LEU A N 1
ATOM 1467 C CA . LEU A 1 188 ? 13.610 1.745 19.845 1.00 90.81 188 LEU A CA 1
ATOM 1468 C C . LEU A 1 188 ? 15.098 1.408 20.037 1.00 90.81 188 LEU A C 1
ATOM 1470 O O . LEU A 1 188 ? 15.953 2.235 19.727 1.00 90.81 188 LEU A O 1
ATOM 1474 N N . GLU A 1 189 ? 15.422 0.202 20.499 1.00 92.69 189 GLU A N 1
ATOM 1475 C CA . GLU A 1 189 ? 16.783 -0.338 20.474 1.00 92.69 189 GLU A CA 1
ATOM 1476 C C . GLU A 1 189 ? 17.236 -0.714 19.060 1.00 92.69 189 GLU A C 1
ATOM 1478 O O . GLU A 1 189 ? 18.403 -0.536 18.749 1.00 92.69 189 GLU A O 1
ATOM 1483 N N . LEU A 1 190 ? 16.354 -1.227 18.197 1.00 92.75 190 LEU A N 1
ATOM 1484 C CA . LEU A 1 190 ? 16.708 -1.596 16.818 1.00 92.75 190 LEU A CA 1
ATOM 1485 C C . LEU A 1 190 ? 16.830 -0.383 15.891 1.00 92.75 190 LEU A C 1
ATOM 1487 O O . LEU A 1 190 ? 17.679 -0.368 15.003 1.00 92.75 190 LEU A O 1
ATOM 1491 N N . TYR A 1 191 ? 15.983 0.623 16.092 1.00 92.00 191 TYR A N 1
ATOM 1492 C CA . TYR A 1 191 ? 16.040 1.893 15.376 1.00 92.00 191 TYR A CA 1
ATOM 1493 C C . TYR A 1 191 ? 16.642 2.918 16.319 1.00 92.00 191 TYR A C 1
ATOM 1495 O O . TYR A 1 191 ? 15.914 3.498 17.116 1.00 92.00 191 TYR A O 1
ATOM 1503 N N . HIS A 1 192 ? 17.954 3.121 16.280 1.00 91.62 192 HIS A N 1
ATOM 1504 C CA . HIS A 1 192 ? 18.624 4.097 17.140 1.00 91.62 192 HIS A CA 1
ATOM 1505 C C . HIS A 1 192 ? 18.258 5.545 16.767 1.00 91.62 192 HIS A C 1
ATOM 1507 O O . HIS A 1 192 ? 17.801 5.816 15.657 1.00 91.62 192 HIS A O 1
ATOM 1513 N N . ASP A 1 193 ? 18.458 6.482 17.699 1.00 91.81 193 ASP A N 1
ATOM 1514 C CA . ASP A 1 193 ? 18.368 7.924 17.424 1.00 91.81 193 ASP A CA 1
ATOM 1515 C C . ASP A 1 193 ? 19.617 8.391 16.661 1.00 91.81 193 ASP A C 1
ATOM 1517 O O . ASP A 1 193 ? 20.537 8.990 17.217 1.00 91.81 193 ASP A O 1
ATOM 1521 N N . ASP A 1 194 ? 19.680 7.995 15.391 1.00 92.00 194 ASP A N 1
ATOM 1522 C CA . ASP A 1 194 ? 20.769 8.272 14.465 1.00 92.00 194 ASP A CA 1
ATOM 1523 C C . ASP A 1 194 ? 20.183 8.617 13.091 1.00 92.00 194 ASP A C 1
ATOM 1525 O O . ASP A 1 194 ? 19.602 7.779 12.400 1.00 92.00 194 ASP A O 1
ATOM 1529 N N . GLN A 1 195 ? 20.339 9.879 12.689 1.00 90.38 195 GLN A N 1
ATOM 1530 C CA . GLN A 1 195 ? 19.813 10.377 11.419 1.00 90.38 195 GLN A CA 1
ATOM 1531 C C . GLN A 1 195 ? 20.529 9.781 10.196 1.00 90.38 195 GLN A C 1
ATOM 1533 O O . GLN A 1 195 ? 19.967 9.819 9.106 1.00 90.38 195 GLN A O 1
ATOM 1538 N N . THR A 1 196 ? 21.722 9.189 10.347 1.00 90.06 196 THR A N 1
ATOM 1539 C CA . THR A 1 196 ? 22.453 8.561 9.227 1.00 90.06 196 THR A CA 1
ATOM 1540 C C . THR A 1 196 ? 21.809 7.264 8.736 1.00 90.06 196 THR A C 1
ATOM 1542 O O . THR A 1 196 ? 22.052 6.847 7.606 1.00 90.06 196 THR A O 1
ATOM 1545 N N . VAL A 1 197 ? 20.956 6.653 9.561 1.00 89.38 197 VAL A N 1
ATOM 1546 C CA . VAL A 1 197 ? 20.153 5.465 9.227 1.00 89.38 197 VAL A CA 1
ATOM 1547 C C . VAL A 1 197 ? 18.650 5.778 9.181 1.00 89.38 197 VAL A C 1
ATOM 1549 O O . VAL A 1 197 ? 17.817 4.872 9.193 1.00 89.38 197 VAL A O 1
ATOM 1552 N N . GLY A 1 198 ? 18.302 7.067 9.164 1.00 86.94 198 GLY A N 1
ATOM 1553 C CA . GLY A 1 198 ? 16.933 7.565 9.096 1.00 86.94 198 GLY A CA 1
ATOM 1554 C C . GLY A 1 198 ? 16.358 7.600 7.678 1.00 86.94 198 GLY A C 1
ATOM 1555 O O 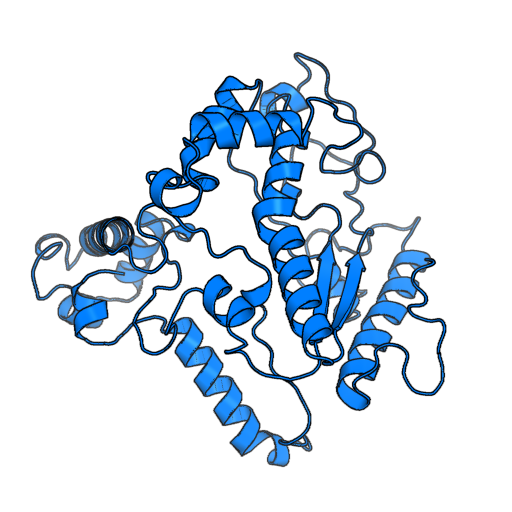. GLY A 1 198 ? 17.053 7.330 6.702 1.00 86.94 198 GLY A O 1
ATOM 1556 N N . ILE A 1 199 ? 15.066 7.937 7.583 1.00 84.00 199 ILE A N 1
ATOM 1557 C CA . ILE A 1 199 ? 14.329 8.070 6.319 1.00 84.00 199 ILE A CA 1
ATOM 1558 C C . ILE A 1 199 ? 13.644 9.453 6.243 1.00 84.00 199 ILE A C 1
ATOM 1560 O O . ILE A 1 199 ? 12.854 9.781 7.128 1.00 84.00 199 ILE A O 1
ATOM 1564 N N . PRO A 1 200 ? 13.862 10.274 5.202 1.00 80.62 200 PRO A N 1
ATOM 1565 C CA . PRO A 1 200 ? 14.648 9.986 4.000 1.00 80.62 200 PRO A CA 1
ATOM 1566 C C . PRO A 1 200 ? 16.133 9.771 4.303 1.00 80.62 200 PRO A C 1
ATOM 1568 O O . PRO A 1 200 ? 16.650 10.292 5.294 1.00 80.62 200 PRO A O 1
ATOM 1571 N N . SER A 1 201 ? 16.791 8.969 3.467 1.00 78.69 201 SER A N 1
ATOM 1572 C CA . SER A 1 201 ? 18.231 8.738 3.591 1.00 78.69 201 SER A CA 1
ATOM 1573 C C . SER A 1 201 ? 19.001 10.035 3.331 1.00 78.69 201 SER A C 1
ATOM 1575 O O . SER A 1 201 ? 18.526 10.913 2.608 1.00 78.69 201 SER A O 1
ATOM 1577 N N . LEU A 1 202 ? 20.224 10.148 3.857 1.00 79.31 202 LEU A N 1
ATOM 1578 C CA . LEU A 1 202 ? 21.055 11.329 3.598 1.00 79.31 202 LEU A CA 1
ATOM 1579 C C . LEU A 1 202 ? 21.482 11.462 2.128 1.00 79.31 202 LEU A C 1
ATOM 1581 O O . LEU A 1 202 ? 21.846 12.556 1.712 1.00 79.31 202 LEU A O 1
ATOM 1585 N N . ASP A 1 203 ? 21.384 10.396 1.331 1.00 73.50 203 ASP A N 1
ATOM 1586 C CA . ASP A 1 203 ? 21.612 10.451 -0.118 1.00 73.50 203 ASP A CA 1
ATOM 1587 C C . ASP A 1 203 ? 20.447 11.133 -0.855 1.00 73.50 203 ASP A C 1
ATOM 1589 O O . ASP A 1 203 ? 20.656 11.802 -1.868 1.00 73.50 203 ASP A O 1
ATOM 1593 N N . ASN A 1 204 ? 19.224 10.995 -0.331 1.00 69.75 204 ASN A N 1
ATOM 1594 C CA . ASN A 1 204 ? 18.008 11.577 -0.904 1.00 69.75 204 ASN A CA 1
ATOM 1595 C C . ASN A 1 204 ? 17.655 12.938 -0.296 1.00 69.75 204 ASN A C 1
ATOM 1597 O O . ASN A 1 204 ? 17.085 13.793 -0.975 1.00 69.75 204 ASN A O 1
ATOM 1601 N N . TRP A 1 205 ? 18.004 13.155 0.970 1.00 75.50 205 TRP A N 1
ATOM 1602 C CA . TRP A 1 205 ? 17.851 14.423 1.666 1.00 75.50 205 TRP A CA 1
ATOM 1603 C C . TRP A 1 205 ? 19.158 14.782 2.366 1.00 75.50 205 TRP A C 1
ATOM 1605 O O . TRP A 1 205 ? 19.427 14.351 3.484 1.00 75.50 205 TRP A O 1
ATOM 1615 N N . LEU A 1 206 ? 19.973 15.609 1.705 1.00 76.88 206 LEU A N 1
ATOM 1616 C CA . LEU A 1 206 ? 21.297 16.049 2.170 1.00 76.88 206 LEU A CA 1
ATOM 1617 C C . LEU A 1 206 ? 21.217 17.055 3.344 1.00 76.88 206 LEU A C 1
ATOM 1619 O O . LEU A 1 206 ? 21.937 18.056 3.373 1.00 76.88 206 LEU A O 1
ATOM 1623 N N . TYR A 1 207 ? 20.321 16.826 4.303 1.00 81.69 207 TYR A N 1
ATOM 1624 C CA . TYR A 1 207 ? 20.096 17.672 5.466 1.00 81.69 207 TYR A CA 1
ATOM 1625 C C . TYR A 1 207 ? 20.112 16.846 6.751 1.00 81.69 207 TYR A C 1
ATOM 1627 O O . TYR A 1 207 ? 19.457 15.816 6.857 1.00 81.69 207 TYR A O 1
ATOM 1635 N N . VAL A 1 208 ? 20.845 17.336 7.752 1.00 87.56 208 VAL A N 1
ATOM 1636 C CA . VAL A 1 208 ? 20.858 16.770 9.105 1.00 87.56 208 VAL A CA 1
ATOM 1637 C C . VAL A 1 208 ? 20.157 17.756 10.025 1.00 87.56 208 VAL A C 1
ATOM 1639 O O . VAL A 1 208 ? 20.639 18.882 10.195 1.00 87.56 208 VAL A O 1
ATOM 1642 N N . LEU A 1 209 ? 19.050 17.321 10.625 1.00 87.81 209 LEU A N 1
ATOM 1643 C CA . LEU A 1 209 ? 18.288 18.104 11.587 1.00 87.81 209 LEU A CA 1
ATOM 1644 C C . LEU A 1 209 ? 19.152 18.438 12.804 1.00 87.81 209 LEU A C 1
ATOM 1646 O O . LEU A 1 209 ? 19.904 17.607 13.326 1.00 87.81 209 LEU A O 1
ATOM 1650 N N . LYS A 1 210 ? 18.993 19.656 13.298 1.00 90.44 210 LYS A N 1
ATOM 1651 C CA . LYS A 1 210 ? 19.584 20.204 14.512 1.00 90.44 210 LYS A CA 1
ATOM 1652 C C . LYS A 1 210 ? 18.460 20.643 15.455 1.00 90.44 210 LYS A C 1
ATOM 1654 O O . LYS A 1 210 ? 17.426 21.130 15.002 1.00 90.44 210 LYS A O 1
ATOM 1659 N N . PRO A 1 211 ? 18.653 20.527 16.779 1.00 87.38 211 PRO A N 1
ATOM 1660 C CA . PRO A 1 211 ? 17.672 21.027 17.734 1.00 87.38 211 PRO A CA 1
ATOM 1661 C C . PRO A 1 211 ? 17.356 22.511 17.495 1.00 87.38 211 PRO A C 1
ATOM 1663 O O . PRO A 1 211 ? 18.267 23.341 17.472 1.00 87.38 211 PRO A O 1
ATOM 1666 N N . GLY A 1 212 ? 16.069 22.829 17.333 1.00 82.44 212 GLY A N 1
ATOM 1667 C CA . GLY A 1 212 ? 15.577 24.194 17.117 1.00 82.44 212 GLY A CA 1
ATOM 1668 C C . GLY A 1 212 ? 15.765 24.746 15.701 1.00 82.44 212 GLY A C 1
ATOM 1669 O O . GLY A 1 212 ? 15.605 25.950 15.512 1.00 82.44 212 GLY A O 1
ATOM 1670 N N . ASP A 1 213 ? 16.134 23.923 14.711 1.00 86.44 213 ASP A N 1
ATOM 1671 C CA . ASP A 1 213 ? 16.015 24.351 13.315 1.00 86.44 213 ASP A CA 1
ATOM 1672 C C . ASP A 1 213 ? 14.546 24.304 12.832 1.00 86.44 213 ASP A C 1
ATOM 1674 O O . ASP A 1 213 ? 13.737 23.556 13.392 1.00 86.44 213 ASP A O 1
ATOM 1678 N N . PRO A 1 214 ? 14.177 25.082 11.794 1.00 84.06 214 PRO A N 1
ATOM 1679 C CA . PRO A 1 214 ? 12.791 25.166 11.330 1.00 84.06 214 PRO A CA 1
ATOM 1680 C C . PRO A 1 214 ? 12.182 23.833 10.871 1.00 84.06 214 PRO A C 1
ATOM 1682 O O . PRO A 1 214 ? 10.982 23.626 11.038 1.00 84.06 214 PRO A O 1
ATOM 1685 N N . PHE A 1 215 ? 12.983 22.920 10.312 1.00 80.62 215 PHE A N 1
ATOM 1686 C CA . PHE A 1 215 ? 12.498 21.608 9.881 1.00 80.62 215 PHE A CA 1
ATOM 1687 C C . PHE A 1 215 ? 12.243 20.694 11.081 1.00 80.62 215 PHE A C 1
ATOM 1689 O O . PHE A 1 215 ? 11.242 19.983 11.107 1.00 80.62 215 PHE A O 1
ATOM 1696 N N . ALA A 1 216 ? 13.097 20.742 12.103 1.00 84.38 216 ALA A N 1
ATOM 1697 C CA . ALA A 1 216 ? 12.890 20.016 13.350 1.00 84.38 216 ALA A CA 1
ATOM 1698 C C . ALA A 1 216 ? 11.641 20.518 14.097 1.00 84.38 216 ALA A C 1
ATOM 1700 O O . ALA A 1 216 ? 10.896 19.710 14.649 1.00 84.38 216 ALA A O 1
ATOM 1701 N N . GLU A 1 217 ? 11.367 21.827 14.083 1.00 84.25 217 GLU A N 1
ATOM 1702 C CA . GLU A 1 217 ? 10.142 22.400 14.665 1.00 84.25 217 GLU A CA 1
ATOM 1703 C C . GLU A 1 217 ? 8.870 21.979 13.906 1.00 84.25 217 GLU A C 1
ATOM 1705 O O . GLU A 1 217 ? 7.815 21.752 14.512 1.00 84.25 217 GLU A O 1
ATOM 1710 N N . GLU A 1 218 ? 8.957 21.857 12.581 1.00 81.31 218 GLU A N 1
ATOM 1711 C CA . GLU A 1 218 ? 7.826 21.483 11.734 1.00 81.31 218 GLU A CA 1
ATOM 1712 C C . GLU A 1 218 ? 7.533 19.977 11.748 1.00 81.31 218 GLU A C 1
ATOM 1714 O O . GLU A 1 218 ? 6.368 19.577 11.817 1.00 81.31 218 GLU A O 1
ATOM 1719 N N . LEU A 1 219 ? 8.572 19.146 11.685 1.00 80.12 219 LEU A N 1
ATOM 1720 C CA . LEU A 1 219 ? 8.461 17.701 11.463 1.00 80.12 219 LEU A CA 1
ATOM 1721 C C . LEU A 1 219 ? 8.673 16.885 12.735 1.00 80.12 219 LEU A C 1
ATOM 1723 O O . LEU A 1 219 ? 8.289 15.722 12.785 1.00 80.12 219 LEU A O 1
ATOM 1727 N N . GLY A 1 220 ? 9.279 17.482 13.759 1.00 87.19 220 GLY A N 1
ATOM 1728 C CA . GLY A 1 220 ? 9.809 16.777 14.917 1.00 87.19 220 GLY A CA 1
ATOM 1729 C C . GLY A 1 220 ? 11.242 16.294 14.691 1.00 87.19 220 GLY A C 1
ATOM 1730 O O . GLY A 1 220 ? 11.592 15.772 13.634 1.00 87.19 220 GLY A O 1
ATOM 1731 N N . PHE A 1 221 ? 12.085 16.442 15.712 1.00 90.19 221 PHE A N 1
ATOM 1732 C CA . PHE A 1 221 ? 13.509 16.102 15.636 1.00 90.19 221 PHE A CA 1
ATOM 1733 C C . PHE A 1 221 ? 13.798 14.613 15.350 1.00 90.19 221 PHE A C 1
ATOM 1735 O O . PHE A 1 221 ? 14.820 14.290 14.750 1.00 90.19 221 PHE A O 1
ATOM 1742 N N . GLN A 1 222 ? 12.893 13.703 15.726 1.00 89.44 222 GLN A N 1
ATOM 1743 C CA . GLN A 1 222 ? 13.006 12.262 15.470 1.00 89.44 222 GLN A CA 1
ATOM 1744 C C . GLN A 1 222 ? 12.167 11.789 14.266 1.00 89.44 222 GLN A C 1
ATOM 1746 O O . GLN A 1 222 ? 11.917 10.588 14.122 1.00 89.44 222 GLN A O 1
ATOM 1751 N N . CYS A 1 223 ? 11.735 12.689 13.374 1.00 85.94 223 CYS A N 1
ATOM 1752 C CA . CYS A 1 223 ? 10.907 12.326 12.217 1.00 85.94 223 CYS A CA 1
ATOM 1753 C C . CYS A 1 223 ? 11.584 11.302 11.291 1.00 85.94 223 CYS A C 1
ATOM 1755 O O . CYS A 1 223 ? 10.935 10.369 10.825 1.00 85.94 223 CYS A O 1
ATOM 1757 N N . LEU A 1 224 ? 12.904 11.398 11.104 1.00 87.25 224 LEU A N 1
ATOM 1758 C CA . LEU A 1 224 ? 13.669 10.483 10.254 1.00 87.25 224 LEU A CA 1
ATOM 1759 C C . LEU A 1 224 ? 13.633 9.044 10.764 1.00 87.25 224 LEU A C 1
ATOM 1761 O O . LEU A 1 224 ? 13.419 8.091 10.012 1.00 87.25 224 LEU A O 1
ATOM 1765 N N . ARG A 1 225 ? 13.811 8.896 12.074 1.00 89.81 225 ARG A N 1
ATOM 1766 C CA . ARG A 1 225 ? 13.731 7.616 12.771 1.00 89.81 225 ARG A CA 1
ATOM 1767 C C . ARG A 1 225 ? 12.312 7.056 12.726 1.00 89.81 225 ARG A C 1
ATOM 1769 O O . ARG A 1 225 ? 12.120 5.868 12.480 1.00 89.81 225 ARG A O 1
ATOM 1776 N N . PHE A 1 226 ? 11.316 7.913 12.928 1.00 86.75 226 PHE A N 1
ATOM 1777 C CA . PHE A 1 226 ? 9.908 7.536 12.851 1.00 86.75 226 PHE A CA 1
ATOM 1778 C C . PHE A 1 226 ? 9.521 7.013 11.464 1.00 86.75 226 PHE A C 1
ATOM 1780 O O . PHE A 1 226 ? 8.927 5.940 11.348 1.00 86.75 226 PHE A O 1
ATOM 1787 N N . ASN A 1 227 ? 9.917 7.725 10.412 1.00 84.00 227 ASN A N 1
ATOM 1788 C CA . ASN A 1 227 ? 9.695 7.313 9.034 1.00 84.00 227 ASN A CA 1
ATOM 1789 C C . ASN A 1 227 ? 10.388 5.978 8.741 1.00 84.00 227 ASN A C 1
ATOM 1791 O O . ASN A 1 227 ? 9.784 5.114 8.113 1.00 84.00 227 ASN A O 1
ATOM 1795 N N . ALA A 1 228 ? 11.612 5.758 9.234 1.00 87.31 228 ALA A N 1
ATOM 1796 C CA . ALA A 1 228 ? 12.303 4.479 9.067 1.00 87.31 228 ALA A CA 1
ATOM 1797 C C . ALA A 1 228 ? 11.495 3.316 9.665 1.00 87.31 228 ALA A C 1
ATOM 1799 O O . ALA A 1 228 ? 11.243 2.316 8.987 1.00 87.31 228 ALA A O 1
ATOM 1800 N N . ILE A 1 229 ? 11.001 3.486 10.896 1.00 87.25 229 ILE A N 1
ATOM 1801 C CA . ILE A 1 229 ? 10.144 2.502 11.568 1.00 87.25 229 ILE A CA 1
ATOM 1802 C C . ILE A 1 229 ? 8.864 2.251 10.757 1.00 87.25 229 ILE A C 1
ATOM 1804 O O . ILE A 1 229 ? 8.492 1.098 10.526 1.00 87.25 229 ILE A O 1
ATOM 1808 N N . LEU A 1 230 ? 8.175 3.308 10.315 1.00 81.06 230 LEU A N 1
ATOM 1809 C CA . LEU A 1 230 ? 6.908 3.175 9.595 1.00 81.06 230 LEU A CA 1
ATOM 1810 C C . LEU A 1 230 ? 7.065 2.596 8.192 1.00 81.06 230 LEU A C 1
ATOM 1812 O O . LEU A 1 230 ? 6.245 1.766 7.802 1.00 81.06 230 LEU A O 1
ATOM 1816 N N . GLY A 1 231 ? 8.091 2.996 7.443 1.00 80.62 231 GLY A N 1
ATOM 1817 C CA . GLY A 1 231 ? 8.383 2.451 6.118 1.00 80.62 231 GLY A CA 1
ATOM 1818 C C . GLY A 1 231 ? 8.659 0.953 6.188 1.00 80.62 231 GLY A C 1
ATOM 1819 O O . GLY A 1 231 ? 8.110 0.171 5.404 1.00 80.62 231 GLY A O 1
ATOM 1820 N N . ASP A 1 232 ? 9.421 0.528 7.197 1.00 85.56 232 ASP A N 1
ATOM 1821 C CA . ASP A 1 232 ? 9.659 -0.888 7.438 1.00 85.56 232 ASP A CA 1
ATOM 1822 C C . ASP A 1 232 ? 8.401 -1.622 7.882 1.00 85.56 232 ASP A C 1
ATOM 1824 O O . ASP A 1 232 ? 8.061 -2.656 7.299 1.00 85.56 232 ASP A O 1
ATOM 1828 N N . TYR A 1 233 ? 7.682 -1.085 8.867 1.00 80.75 233 TYR A N 1
ATOM 1829 C CA . TYR A 1 233 ? 6.465 -1.698 9.386 1.00 80.75 233 TYR A CA 1
ATOM 1830 C C . TYR A 1 233 ? 5.399 -1.849 8.300 1.00 80.75 233 TYR A C 1
ATOM 1832 O O . TYR A 1 233 ? 4.822 -2.932 8.168 1.00 80.75 233 TYR A O 1
ATOM 1840 N N . LEU A 1 234 ? 5.150 -0.788 7.525 1.00 76.00 234 LEU A N 1
ATOM 1841 C CA . LEU A 1 234 ? 4.073 -0.712 6.544 1.00 76.00 234 LEU A CA 1
ATOM 1842 C C . LEU A 1 234 ? 4.423 -1.350 5.209 1.00 76.00 234 LEU A C 1
ATOM 1844 O O . LEU A 1 234 ? 3.508 -1.898 4.607 1.00 76.00 234 LEU A O 1
ATOM 1848 N N . VAL A 1 235 ? 5.675 -1.307 4.750 1.00 78.44 235 VAL A N 1
ATOM 1849 C CA . VAL A 1 235 ? 6.022 -1.727 3.382 1.00 78.44 235 VAL A 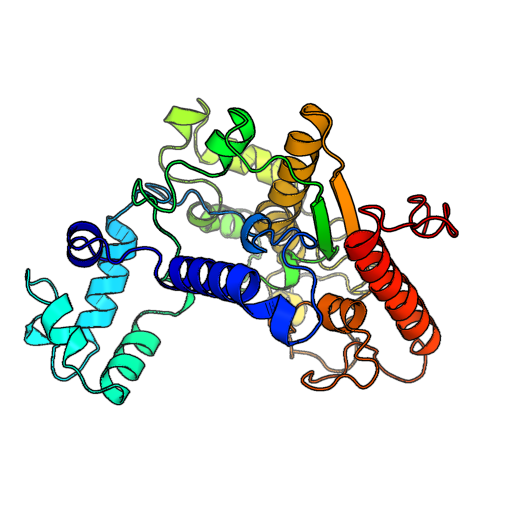CA 1
ATOM 1850 C C . VAL A 1 235 ? 7.100 -2.803 3.365 1.00 78.44 235 VAL A C 1
ATOM 1852 O O . VAL A 1 235 ? 6.845 -3.941 2.944 1.00 78.44 235 VAL A O 1
ATOM 1855 N N . HIS A 1 236 ? 8.309 -2.491 3.838 1.00 82.81 236 HIS A N 1
ATOM 1856 C CA . HIS A 1 236 ? 9.468 -3.357 3.589 1.00 82.81 236 HIS A CA 1
ATOM 1857 C C . HIS A 1 236 ? 9.379 -4.711 4.285 1.00 82.81 236 HIS A C 1
ATOM 1859 O O . HIS A 1 236 ? 9.723 -5.733 3.677 1.00 82.81 236 HIS A O 1
ATOM 1865 N N . TYR A 1 237 ? 8.891 -4.755 5.526 1.00 84.75 237 TYR A N 1
ATOM 1866 C CA . TYR A 1 237 ? 8.708 -6.004 6.264 1.00 84.75 237 TYR A CA 1
ATOM 1867 C C . TYR A 1 237 ? 7.748 -6.946 5.529 1.00 84.75 237 TYR A C 1
ATOM 1869 O O . TYR A 1 237 ? 8.084 -8.109 5.289 1.00 84.75 237 TYR A O 1
ATOM 1877 N N . GLN A 1 238 ? 6.583 -6.440 5.116 1.00 78.56 238 GLN A N 1
ATOM 1878 C CA . GLN A 1 238 ? 5.544 -7.235 4.451 1.00 78.56 238 GLN A CA 1
ATOM 1879 C C . GLN A 1 238 ? 6.025 -7.758 3.102 1.00 78.56 238 GLN A C 1
ATOM 1881 O O . GLN A 1 238 ? 5.918 -8.953 2.817 1.00 78.56 238 GLN A O 1
ATOM 1886 N N . ARG A 1 239 ? 6.645 -6.879 2.309 1.00 82.81 239 ARG A N 1
ATOM 1887 C CA . ARG A 1 239 ? 7.238 -7.211 1.013 1.00 82.81 239 ARG A CA 1
ATOM 1888 C C . ARG A 1 239 ? 8.285 -8.313 1.136 1.00 82.81 239 ARG A C 1
ATOM 1890 O O . ARG A 1 239 ? 8.227 -9.325 0.434 1.00 82.81 239 ARG A O 1
ATOM 1897 N N . ARG A 1 240 ? 9.240 -8.149 2.058 1.00 86.31 240 ARG A N 1
ATOM 1898 C CA . ARG A 1 240 ? 10.301 -9.137 2.311 1.00 86.31 240 ARG A CA 1
ATOM 1899 C C . ARG A 1 240 ? 9.712 -10.463 2.769 1.00 86.31 240 ARG A C 1
ATOM 1901 O O . ARG A 1 240 ? 10.199 -11.528 2.385 1.00 86.31 240 ARG A O 1
ATOM 1908 N N . TRP A 1 241 ? 8.678 -10.410 3.594 1.00 84.38 241 TRP A N 1
ATOM 1909 C CA . TRP A 1 241 ? 8.050 -11.603 4.117 1.00 84.38 241 TRP A CA 1
ATOM 1910 C C . TRP A 1 241 ? 7.248 -12.375 3.062 1.00 84.38 241 TRP A C 1
ATOM 1912 O O . TRP A 1 241 ? 7.381 -13.599 2.991 1.00 84.38 241 TRP A O 1
ATOM 1922 N N . ALA A 1 242 ? 6.527 -11.679 2.179 1.00 82.56 242 ALA A N 1
ATOM 1923 C CA . ALA A 1 242 ? 5.901 -12.273 1.000 1.00 82.56 242 ALA A CA 1
ATOM 1924 C C . ALA A 1 242 ? 6.943 -12.959 0.099 1.00 82.56 242 ALA A C 1
ATOM 1926 O O . ALA A 1 242 ? 6.809 -14.148 -0.187 1.00 82.56 242 ALA A O 1
ATOM 1927 N N . ASN A 1 243 ? 8.045 -12.280 -0.241 1.00 86.12 243 ASN A N 1
ATOM 1928 C CA . ASN A 1 243 ? 9.128 -12.880 -1.034 1.00 86.12 243 ASN A CA 1
ATOM 1929 C C . ASN A 1 243 ? 9.689 -14.156 -0.394 1.00 86.12 243 ASN A C 1
ATOM 1931 O O . ASN A 1 243 ? 9.812 -15.187 -1.057 1.00 86.12 243 ASN A O 1
ATOM 1935 N N . LYS A 1 244 ? 9.967 -14.129 0.916 1.00 87.88 244 LYS A N 1
ATOM 1936 C CA . LYS A 1 244 ? 10.433 -15.315 1.652 1.00 87.88 244 LYS A CA 1
ATOM 1937 C C . LYS A 1 244 ? 9.410 -16.452 1.619 1.00 87.88 244 LYS A C 1
ATOM 1939 O O . LYS A 1 244 ? 9.804 -17.609 1.486 1.00 87.88 244 LYS A O 1
ATOM 1944 N N . ALA A 1 245 ? 8.117 -16.149 1.743 1.00 87.12 245 ALA A N 1
ATOM 1945 C CA . ALA A 1 245 ? 7.062 -17.157 1.697 1.00 87.12 245 ALA A CA 1
ATOM 1946 C C . ALA A 1 245 ? 6.978 -17.834 0.318 1.00 87.12 245 ALA A C 1
ATOM 1948 O O . ALA A 1 245 ? 6.875 -19.059 0.257 1.00 87.12 245 ALA A O 1
ATOM 1949 N N . TRP A 1 246 ? 7.076 -17.079 -0.778 1.00 89.44 246 TRP A N 1
ATOM 1950 C CA . TRP A 1 246 ? 7.095 -17.643 -2.132 1.00 89.44 246 TRP A CA 1
ATOM 1951 C C . TRP A 1 246 ? 8.351 -18.477 -2.386 1.00 89.44 246 TRP A C 1
ATOM 1953 O O . TRP A 1 246 ? 8.241 -19.647 -2.766 1.00 89.44 246 TRP A O 1
ATOM 1963 N N . ALA A 1 247 ? 9.524 -17.918 -2.079 1.00 88.50 247 ALA A N 1
ATOM 1964 C CA . ALA A 1 247 ? 10.809 -18.583 -2.275 1.00 88.50 247 ALA A CA 1
ATOM 1965 C C . ALA A 1 247 ? 10.904 -19.900 -1.487 1.00 88.50 247 ALA A C 1
ATOM 1967 O O . ALA A 1 247 ? 11.313 -20.924 -2.032 1.00 88.50 247 ALA A O 1
ATOM 1968 N N . LYS A 1 248 ? 10.429 -19.926 -0.231 1.00 90.38 248 LYS A N 1
ATOM 1969 C CA . LYS A 1 248 ? 10.367 -21.146 0.601 1.00 90.38 248 LYS A CA 1
ATOM 1970 C C . LYS A 1 248 ? 9.567 -22.279 -0.054 1.00 90.38 248 LYS A C 1
ATOM 1972 O O . LYS A 1 248 ? 9.766 -23.447 0.272 1.00 90.38 248 LYS A O 1
ATOM 1977 N N . HIS A 1 249 ? 8.644 -21.947 -0.951 1.00 86.44 249 HIS A N 1
ATOM 1978 C CA . HIS A 1 249 ? 7.802 -22.908 -1.652 1.00 86.44 249 HIS A CA 1
ATOM 1979 C C . HIS A 1 249 ? 8.227 -23.156 -3.105 1.00 86.44 249 HIS A C 1
ATOM 1981 O O . HIS A 1 249 ? 7.462 -23.785 -3.835 1.00 86.44 249 HIS A O 1
ATOM 1987 N N . GLY A 1 250 ? 9.428 -22.718 -3.501 1.00 88.25 250 GLY A N 1
ATOM 1988 C CA . GLY A 1 250 ? 9.983 -22.953 -4.837 1.00 88.25 250 GLY A CA 1
ATOM 1989 C C . GLY A 1 250 ? 9.280 -22.167 -5.943 1.00 88.25 250 GLY A C 1
ATOM 1990 O O . GLY A 1 250 ? 9.295 -22.597 -7.091 1.00 88.25 250 GLY A O 1
ATOM 1991 N N . ILE A 1 251 ? 8.620 -21.058 -5.602 1.00 87.44 251 ILE A N 1
ATOM 1992 C CA . ILE A 1 251 ? 7.917 -20.208 -6.568 1.00 87.44 251 ILE A CA 1
ATOM 1993 C C . ILE A 1 251 ? 8.809 -19.000 -6.856 1.00 87.44 251 ILE A C 1
ATOM 1995 O O . ILE A 1 251 ? 9.282 -18.389 -5.891 1.00 87.44 251 ILE A O 1
ATOM 1999 N N . PRO A 1 252 ? 9.029 -18.636 -8.133 1.00 85.44 252 PRO A N 1
ATOM 2000 C CA . PRO A 1 252 ? 9.806 -17.453 -8.479 1.00 85.44 252 PRO A CA 1
ATOM 2001 C C . PRO A 1 252 ? 9.266 -16.199 -7.782 1.00 85.44 252 PRO A C 1
ATOM 2003 O O . PRO A 1 252 ? 8.064 -15.922 -7.804 1.00 85.44 252 PRO A O 1
ATOM 2006 N N . ALA A 1 253 ? 10.163 -15.467 -7.129 1.00 83.31 253 ALA A N 1
ATOM 2007 C CA . ALA A 1 253 ? 9.850 -14.248 -6.401 1.00 83.31 253 ALA A CA 1
ATOM 2008 C C . ALA A 1 253 ? 10.980 -13.245 -6.611 1.00 83.31 253 ALA A C 1
ATOM 2010 O O . ALA A 1 253 ? 12.080 -13.417 -6.081 1.00 83.31 253 ALA A O 1
ATOM 2011 N N . MET A 1 254 ? 10.704 -12.221 -7.410 1.00 83.12 254 MET A N 1
ATOM 2012 C CA . MET A 1 254 ? 11.637 -11.153 -7.734 1.00 83.12 254 MET A CA 1
ATOM 2013 C C . MET A 1 254 ? 11.277 -9.879 -6.977 1.00 83.12 254 MET A C 1
ATOM 2015 O O . MET A 1 254 ? 10.113 -9.580 -6.706 1.00 83.12 254 MET A O 1
ATOM 2019 N N . SER A 1 255 ? 12.305 -9.111 -6.639 1.00 77.50 255 SER A N 1
ATOM 2020 C CA . SER A 1 255 ? 12.208 -7.913 -5.818 1.00 77.50 255 SER A CA 1
ATOM 2021 C C . SER A 1 255 ? 12.894 -6.756 -6.524 1.00 77.50 255 SER A C 1
ATOM 2023 O O . SER A 1 255 ? 14.075 -6.873 -6.826 1.00 77.50 255 SER A O 1
ATOM 2025 N N . ILE A 1 256 ? 12.201 -5.630 -6.679 1.00 72.69 256 ILE A N 1
ATOM 2026 C CA . ILE A 1 256 ? 12.807 -4.375 -7.144 1.00 72.69 256 ILE A CA 1
ATOM 2027 C C . ILE A 1 256 ? 12.818 -3.382 -5.977 1.00 72.69 256 ILE A C 1
ATOM 2029 O O . ILE A 1 256 ? 11.828 -3.258 -5.254 1.00 72.69 256 ILE A O 1
ATOM 2033 N N . ALA A 1 257 ? 13.935 -2.692 -5.775 1.00 67.25 257 ALA A N 1
ATOM 2034 C CA . ALA A 1 257 ? 14.012 -1.516 -4.915 1.00 67.25 257 ALA A CA 1
ATOM 2035 C C . ALA A 1 257 ? 14.299 -0.301 -5.802 1.00 67.25 257 ALA A C 1
ATOM 2037 O O . ALA A 1 257 ? 15.120 -0.402 -6.709 1.00 67.25 257 ALA A O 1
ATOM 2038 N N . SER A 1 258 ? 13.600 0.812 -5.586 1.00 66.00 258 SER A N 1
ATOM 2039 C CA . SER A 1 258 ? 13.843 2.055 -6.325 1.00 66.00 258 SER A CA 1
ATOM 2040 C C . SER A 1 258 ? 14.382 3.128 -5.384 1.00 66.00 258 SER A C 1
ATOM 2042 O O . SER A 1 258 ? 13.797 3.390 -4.335 1.00 66.00 258 SER A O 1
ATOM 2044 N N . THR A 1 259 ? 15.508 3.729 -5.755 1.00 56.81 259 THR A N 1
ATOM 2045 C CA . THR A 1 259 ? 16.225 4.752 -4.977 1.00 56.81 259 THR A CA 1
ATOM 2046 C C . THR A 1 259 ? 15.962 6.174 -5.473 1.00 56.81 259 THR A C 1
ATOM 2048 O O . THR A 1 259 ? 16.455 7.125 -4.887 1.00 56.81 259 THR A O 1
ATOM 2051 N N . SER A 1 260 ? 15.216 6.351 -6.563 1.00 51.03 260 SER A N 1
ATOM 2052 C CA . SER A 1 260 ? 15.452 7.462 -7.489 1.00 51.03 260 SER A CA 1
ATOM 2053 C C . SER A 1 260 ? 14.474 8.627 -7.442 1.00 51.03 260 SER A C 1
ATOM 2055 O O . SER A 1 260 ? 14.455 9.459 -8.351 1.00 51.03 260 SER A O 1
ATOM 2057 N N . CYS A 1 261 ? 13.682 8.736 -6.387 1.00 55.53 261 CYS A N 1
ATOM 2058 C CA . CYS A 1 261 ? 12.802 9.885 -6.235 1.00 55.53 261 CYS A CA 1
ATOM 2059 C C . CYS A 1 261 ? 13.574 10.975 -5.514 1.00 55.53 261 CYS A C 1
ATOM 2061 O O . CYS A 1 261 ? 13.422 11.167 -4.311 1.00 55.53 261 CYS A O 1
ATOM 2063 N N . GLN A 1 262 ? 14.457 11.641 -6.262 1.00 48.53 262 GLN A N 1
ATOM 2064 C CA . GLN A 1 262 ? 15.126 12.837 -5.776 1.00 48.53 262 GLN A CA 1
ATOM 2065 C C . GLN A 1 262 ? 14.048 13.851 -5.399 1.00 48.53 262 GLN A C 1
ATOM 2067 O O . GLN A 1 262 ? 13.277 14.308 -6.246 1.00 48.53 262 GLN A O 1
ATOM 2072 N N . MET A 1 263 ? 13.984 14.178 -4.112 1.00 47.97 263 MET A N 1
ATOM 2073 C CA . MET A 1 263 ? 13.276 15.363 -3.670 1.00 47.97 263 MET A CA 1
ATOM 2074 C C . MET A 1 263 ? 14.081 16.551 -4.176 1.00 47.97 263 MET A C 1
ATOM 2076 O O . MET A 1 263 ? 15.205 16.771 -3.729 1.00 47.97 263 MET A O 1
ATOM 2080 N N . ASP A 1 264 ? 13.545 17.269 -5.164 1.00 39.53 264 ASP A N 1
ATOM 2081 C CA . ASP A 1 264 ? 14.175 18.499 -5.623 1.00 39.53 264 ASP A CA 1
ATOM 2082 C C . ASP A 1 264 ? 14.280 19.441 -4.418 1.00 39.53 264 ASP A C 1
ATOM 2084 O O . ASP A 1 264 ? 13.286 19.845 -3.815 1.00 39.53 264 ASP A O 1
ATOM 2088 N N . SER A 1 265 ? 15.518 19.704 -4.013 1.00 38.75 265 SER A N 1
ATOM 2089 C CA . SER A 1 265 ? 15.903 20.400 -2.781 1.00 38.75 265 SER A CA 1
ATOM 2090 C C . SER A 1 265 ? 15.662 21.914 -2.845 1.00 38.75 265 SER A C 1
ATOM 2092 O O . SER A 1 265 ? 16.337 22.712 -2.186 1.00 38.75 265 SER A O 1
ATOM 2094 N N . HIS A 1 266 ? 14.715 22.347 -3.667 1.00 32.62 266 HIS A N 1
ATOM 2095 C CA . HIS A 1 266 ? 14.476 23.743 -3.965 1.00 32.62 266 HIS A CA 1
ATOM 2096 C C . HIS A 1 266 ? 13.049 24.119 -3.594 1.00 32.62 266 HIS A C 1
ATOM 2098 O O . HIS A 1 266 ? 12.112 23.877 -4.343 1.00 32.62 266 HIS A O 1
ATOM 2104 N N . LEU A 1 267 ? 12.975 24.820 -2.455 1.00 31.23 267 LEU A N 1
ATOM 2105 C CA . LEU A 1 267 ? 11.844 25.524 -1.840 1.00 31.23 267 LEU A CA 1
ATOM 2106 C C . LEU A 1 267 ? 11.259 24.770 -0.642 1.00 31.23 267 LEU A C 1
ATOM 2108 O O . LEU A 1 267 ? 10.720 23.678 -0.741 1.00 31.23 267 LEU A O 1
ATOM 2112 N N . GLY A 1 268 ? 11.458 25.374 0.530 1.00 34.97 268 GLY A N 1
ATOM 2113 C CA . GLY A 1 268 ? 11.096 24.801 1.812 1.00 34.97 268 GLY A CA 1
ATOM 2114 C C . GLY A 1 268 ? 9.598 24.583 1.998 1.00 34.97 268 GLY A C 1
ATOM 2115 O O . GLY A 1 268 ? 8.769 25.117 1.271 1.00 34.97 268 GLY A O 1
ATOM 2116 N N . LEU A 1 269 ? 9.291 23.835 3.056 1.00 35.28 269 LEU A N 1
ATOM 2117 C CA . LEU A 1 269 ? 7.976 23.714 3.693 1.00 35.28 269 LEU A CA 1
ATOM 2118 C C . LEU A 1 269 ? 6.850 23.084 2.850 1.00 35.28 269 LEU A C 1
ATOM 2120 O O . LEU A 1 269 ? 5.832 22.705 3.419 1.00 35.28 269 LEU A O 1
ATOM 2124 N N . GLU A 1 270 ? 7.014 22.857 1.544 1.00 36.91 270 GLU A N 1
ATOM 2125 C CA . GLU A 1 270 ? 6.121 21.968 0.785 1.00 36.91 270 GLU A CA 1
ATOM 2126 C C . GLU A 1 270 ? 6.562 20.512 0.948 1.00 36.91 270 GLU A C 1
ATOM 2128 O O . GLU A 1 270 ? 6.942 19.815 0.005 1.00 36.91 270 GLU A O 1
ATOM 2133 N N . TRP A 1 271 ? 6.466 20.034 2.190 1.00 40.78 271 TRP A N 1
ATOM 2134 C CA . TRP A 1 271 ? 6.315 18.616 2.482 1.00 40.78 271 TRP A CA 1
ATOM 2135 C C . TRP A 1 271 ? 4.956 18.178 1.949 1.00 40.78 271 TRP A C 1
ATOM 2137 O O . TRP A 1 271 ? 4.008 17.941 2.696 1.00 40.78 271 TRP A O 1
ATOM 2147 N N . ASP A 1 272 ? 4.840 18.078 0.629 1.00 36.50 272 ASP A N 1
ATOM 2148 C CA . ASP A 1 272 ? 3.779 17.291 0.041 1.00 36.50 272 ASP A CA 1
ATOM 2149 C C . ASP A 1 272 ? 4.185 15.825 0.153 1.00 36.50 272 ASP A C 1
ATOM 2151 O O . ASP A 1 272 ? 4.638 15.161 -0.782 1.00 36.50 272 ASP A O 1
ATOM 2155 N N . ILE A 1 273 ? 4.015 15.339 1.379 1.00 36.62 273 ILE A N 1
ATOM 2156 C CA . ILE A 1 273 ? 4.148 13.953 1.814 1.00 36.62 273 ILE A CA 1
ATOM 2157 C C . ILE A 1 273 ? 3.198 13.029 1.010 1.00 36.62 273 ILE A C 1
ATOM 2159 O O . ILE A 1 273 ? 3.223 11.809 1.155 1.00 36.62 273 ILE A O 1
ATOM 2163 N N . SER A 1 274 ? 2.364 13.593 0.127 1.00 34.50 274 SER A N 1
ATOM 2164 C CA . SER A 1 274 ? 1.443 12.881 -0.751 1.00 34.50 274 SER A CA 1
ATOM 2165 C C . SER A 1 274 ? 1.930 12.680 -2.188 1.00 34.50 274 SER A C 1
ATOM 2167 O O . SER A 1 274 ? 1.166 12.135 -2.992 1.00 34.50 274 SER A O 1
ATOM 2169 N N . LYS A 1 275 ? 3.176 13.034 -2.543 1.00 46.25 275 LYS A N 1
ATOM 2170 C CA . LYS A 1 275 ? 3.676 12.767 -3.901 1.00 46.25 275 LYS A CA 1
ATOM 2171 C C . LYS A 1 275 ? 3.729 11.261 -4.149 1.00 46.25 275 LYS A C 1
ATOM 2173 O O . LYS A 1 275 ? 4.599 10.545 -3.662 1.00 46.25 275 LYS A O 1
ATOM 2178 N N . SER A 1 276 ? 2.690 10.830 -4.868 1.00 46.09 276 SER A N 1
ATOM 2179 C CA . SER A 1 276 ? 2.370 9.507 -5.402 1.00 46.09 276 SER A CA 1
ATOM 2180 C C . SER A 1 276 ? 3.600 8.659 -5.691 1.00 46.09 276 SER A C 1
ATOM 2182 O O . SER A 1 276 ? 4.617 9.232 -6.066 1.00 46.09 276 SER A O 1
ATOM 2184 N N . PRO A 1 277 ? 3.501 7.312 -5.632 1.00 54.06 277 PRO A N 1
ATOM 2185 C CA . PRO A 1 277 ? 4.616 6.417 -5.923 1.00 54.06 277 PRO A CA 1
ATOM 2186 C C . PRO A 1 277 ? 5.235 6.794 -7.268 1.00 54.06 277 PRO A C 1
ATOM 2188 O O . PRO A 1 277 ? 4.739 6.436 -8.332 1.00 54.06 277 PRO A O 1
ATOM 2191 N N . CYS A 1 278 ? 6.314 7.560 -7.202 1.00 61.88 278 CYS A N 1
ATOM 2192 C CA . CYS A 1 278 ? 7.075 8.085 -8.322 1.00 61.88 278 CYS A CA 1
ATOM 2193 C C . CYS A 1 278 ? 7.524 6.932 -9.216 1.00 61.88 278 CYS A C 1
ATOM 2195 O O . CYS A 1 278 ? 7.458 7.046 -10.430 1.00 61.88 278 CYS A O 1
ATOM 2197 N N . GLN A 1 279 ? 7.807 5.760 -8.638 1.00 71.56 279 GLN A N 1
ATOM 2198 C CA . GLN A 1 279 ? 8.028 4.518 -9.374 1.00 71.56 279 GLN A CA 1
ATOM 2199 C C . GLN A 1 279 ? 6.955 4.235 -10.443 1.00 71.56 279 GLN A C 1
ATOM 2201 O O . GLN A 1 279 ? 7.290 3.696 -11.491 1.00 71.56 279 GLN A O 1
ATOM 2206 N N . VAL A 1 280 ? 5.686 4.608 -10.239 1.00 77.81 280 VAL A N 1
ATOM 2207 C CA . VAL A 1 280 ? 4.614 4.413 -11.231 1.00 77.81 280 VAL A CA 1
ATOM 2208 C C . VAL A 1 280 ? 4.946 5.120 -12.546 1.00 77.81 280 VAL A C 1
ATOM 2210 O O . VAL A 1 280 ? 4.809 4.506 -13.604 1.00 77.81 280 VAL A O 1
ATOM 2213 N N . SER A 1 281 ? 5.469 6.348 -12.514 1.00 79.38 281 SER A N 1
ATOM 2214 C CA . SER A 1 281 ? 5.865 7.051 -13.741 1.00 79.38 281 SER A CA 1
ATOM 2215 C C . SER A 1 281 ? 7.045 6.362 -14.442 1.00 79.38 281 SER A C 1
ATOM 2217 O O . SER A 1 281 ? 7.086 6.313 -15.672 1.00 79.38 281 SER A O 1
ATOM 2219 N N . PHE A 1 282 ? 7.957 5.742 -13.686 1.00 80.88 282 PHE A N 1
ATOM 2220 C CA . PHE A 1 282 ? 9.063 4.938 -14.219 1.00 80.88 282 PHE A CA 1
ATOM 2221 C C . PHE A 1 282 ? 8.591 3.601 -14.807 1.00 80.88 282 PHE A C 1
ATOM 2223 O O . PHE A 1 282 ? 9.082 3.188 -15.854 1.00 80.88 282 PHE A O 1
ATOM 2230 N N . VAL A 1 283 ? 7.611 2.938 -14.184 1.00 84.06 283 VAL A N 1
ATOM 2231 C CA . VAL A 1 283 ? 7.017 1.686 -14.689 1.00 84.06 283 VAL A CA 1
ATOM 2232 C C . VAL A 1 283 ? 6.288 1.916 -16.007 1.00 84.06 283 VAL A C 1
ATOM 2234 O O . VAL A 1 283 ? 6.464 1.140 -16.944 1.00 84.06 283 VAL A O 1
ATOM 2237 N N . PHE A 1 284 ? 5.504 2.992 -16.099 1.00 88.06 284 PHE A N 1
ATOM 2238 C CA . PHE A 1 284 ? 4.738 3.325 -17.304 1.00 88.06 284 PHE A CA 1
ATOM 2239 C C . PHE A 1 284 ? 5.529 4.121 -18.346 1.00 88.06 284 PHE A C 1
ATOM 2241 O O . PHE A 1 284 ? 4.980 4.454 -19.392 1.00 88.06 284 PHE A O 1
ATOM 2248 N N . HIS A 1 285 ? 6.804 4.421 -18.087 1.00 87.88 285 HIS A N 1
ATOM 2249 C CA . HIS A 1 285 ? 7.627 5.260 -18.954 1.00 87.88 285 HIS A CA 1
ATOM 2250 C C . HIS A 1 285 ? 6.991 6.631 -19.271 1.00 87.88 285 HIS A C 1
ATOM 2252 O O . HIS A 1 285 ? 7.136 7.158 -20.373 1.00 87.88 285 HIS A O 1
ATOM 2258 N N . ASN A 1 286 ? 6.297 7.222 -18.291 1.00 86.00 286 ASN A N 1
ATOM 2259 C CA . ASN A 1 286 ? 5.654 8.536 -18.387 1.00 86.00 286 ASN A CA 1
ATOM 2260 C C . ASN A 1 286 ? 6.691 9.662 -18.220 1.00 86.00 286 ASN A C 1
ATOM 2262 O O . ASN A 1 286 ? 6.695 10.386 -17.226 1.00 86.00 286 ASN A O 1
ATOM 2266 N N . ILE A 1 287 ? 7.616 9.757 -19.176 1.00 83.75 287 ILE A N 1
ATOM 2267 C CA . ILE A 1 287 ? 8.752 10.693 -19.147 1.00 83.75 287 ILE A CA 1
ATOM 2268 C C . ILE A 1 287 ? 8.331 12.169 -19.164 1.00 83.75 287 ILE A C 1
ATOM 2270 O O . ILE A 1 287 ? 9.101 13.025 -18.728 1.00 83.75 287 ILE A O 1
ATOM 2274 N N . ASP A 1 288 ? 7.129 12.455 -19.661 1.00 83.19 288 ASP A N 1
ATOM 2275 C CA . ASP A 1 288 ? 6.569 13.804 -19.733 1.00 83.19 288 ASP A CA 1
ATOM 2276 C C . ASP A 1 288 ? 5.941 14.232 -18.396 1.00 83.19 288 ASP A C 1
ATOM 2278 O O . ASP A 1 288 ? 5.717 15.420 -18.168 1.00 83.19 288 ASP A O 1
ATOM 2282 N N . GLY A 1 289 ? 5.760 13.287 -17.463 1.00 77.94 289 GLY A N 1
ATOM 2283 C CA . GLY A 1 289 ? 5.238 13.554 -16.125 1.00 77.94 289 GLY A CA 1
ATOM 2284 C C . GLY A 1 289 ? 3.742 13.855 -16.108 1.00 77.94 289 GLY A C 1
ATOM 2285 O O . GLY A 1 289 ? 3.271 14.504 -15.178 1.00 77.94 289 GLY A O 1
ATOM 2286 N N . ASP A 1 290 ? 2.986 13.385 -17.104 1.00 83.69 290 ASP A N 1
ATOM 2287 C CA . ASP A 1 290 ? 1.550 13.648 -17.204 1.00 83.69 290 ASP A CA 1
ATOM 2288 C C . ASP A 1 290 ? 0.818 13.183 -15.938 1.00 83.69 290 ASP A C 1
ATOM 2290 O O . ASP A 1 290 ? 0.923 12.022 -15.533 1.00 83.69 290 ASP A O 1
ATOM 2294 N N . GLY A 1 291 ? 0.069 14.092 -15.310 1.00 79.81 291 GLY A N 1
ATOM 2295 C CA . GLY A 1 291 ? -0.651 13.825 -14.062 1.00 79.81 291 GLY A CA 1
ATOM 2296 C C . GLY A 1 291 ? 0.188 13.952 -12.785 1.00 79.81 291 GLY A C 1
ATOM 2297 O O . GLY A 1 291 ? -0.331 13.652 -11.712 1.00 79.81 291 GLY A O 1
ATOM 2298 N N . TYR A 1 292 ? 1.440 14.409 -12.880 1.00 74.06 292 TYR A N 1
ATOM 2299 C CA . TYR A 1 292 ? 2.297 14.704 -11.734 1.00 74.06 292 TYR A CA 1
ATOM 2300 C C . TYR A 1 292 ? 2.649 16.189 -11.665 1.00 74.06 292 TYR A C 1
ATOM 2302 O O . TYR A 1 292 ? 2.984 16.807 -12.673 1.00 74.06 292 TYR A O 1
ATOM 2310 N N . ASP A 1 293 ? 2.631 16.735 -10.452 1.00 71.06 293 ASP A N 1
ATOM 2311 C CA . ASP A 1 293 ? 3.131 18.073 -10.157 1.00 71.06 293 ASP A CA 1
ATOM 2312 C C . ASP A 1 293 ? 3.970 18.032 -8.864 1.00 71.06 293 ASP A C 1
ATOM 2314 O O . ASP A 1 293 ? 3.427 17.741 -7.791 1.00 71.06 293 ASP A O 1
ATOM 2318 N N . PRO A 1 294 ? 5.300 18.240 -8.927 1.00 69.38 294 PRO A N 1
ATOM 2319 C CA . PRO A 1 294 ? 6.130 18.452 -10.107 1.00 69.38 294 PRO A CA 1
ATOM 2320 C C . PRO A 1 294 ? 6.388 17.137 -10.859 1.00 69.38 294 PRO A C 1
ATOM 2322 O O . PRO A 1 294 ? 6.109 16.039 -10.370 1.00 69.38 294 PRO A O 1
ATOM 2325 N N . ASN A 1 295 ? 6.975 17.250 -12.053 1.00 75.44 295 ASN A N 1
ATOM 2326 C CA . ASN A 1 295 ? 7.354 16.096 -12.865 1.00 75.44 295 ASN A CA 1
ATOM 2327 C C . ASN A 1 295 ? 8.377 15.200 -12.113 1.00 75.44 295 ASN A C 1
ATOM 2329 O O . ASN A 1 295 ? 9.452 15.683 -11.746 1.00 75.44 295 ASN A O 1
ATOM 2333 N N . PRO A 1 296 ? 8.103 13.890 -11.938 1.00 73.00 296 PRO A N 1
ATOM 2334 C CA . PRO A 1 296 ? 8.958 12.959 -11.194 1.00 73.00 296 PRO A CA 1
ATOM 2335 C C . PRO A 1 296 ? 10.309 12.661 -11.865 1.00 73.00 296 PRO A C 1
ATOM 2337 O O . PRO A 1 296 ? 11.165 12.036 -11.247 1.00 73.00 296 PRO A O 1
ATOM 2340 N N . PHE A 1 297 ? 10.518 13.081 -13.114 1.00 72.44 297 PHE A N 1
ATOM 2341 C CA . PHE A 1 297 ? 11.798 12.988 -13.824 1.00 72.44 297 PHE A CA 1
ATOM 2342 C C . PHE A 1 297 ? 12.700 14.219 -13.624 1.00 72.44 297 PHE A C 1
ATOM 2344 O O . PHE A 1 297 ? 13.820 14.231 -14.140 1.00 72.44 297 PHE A O 1
ATOM 2351 N N . GLY A 1 298 ? 12.234 15.219 -12.865 1.00 65.25 298 GLY A N 1
ATOM 2352 C CA . GLY A 1 298 ? 13.009 16.386 -12.444 1.00 65.25 298 GLY A CA 1
ATOM 2353 C C . GLY A 1 298 ? 13.359 17.383 -13.558 1.00 65.25 298 GLY A C 1
ATOM 2354 O O . GLY A 1 298 ? 12.802 17.361 -14.658 1.00 65.25 298 GLY A O 1
ATOM 2355 N N . GLY A 1 299 ? 14.297 18.283 -13.232 1.00 57.38 299 GLY A N 1
ATOM 2356 C CA . GLY A 1 299 ? 14.901 19.277 -14.130 1.00 57.38 299 GLY A CA 1
ATOM 2357 C C . GLY A 1 299 ? 16.139 18.785 -14.908 1.00 57.38 299 GLY A C 1
ATOM 2358 O O . GLY A 1 299 ? 16.476 17.602 -14.935 1.00 57.38 299 GLY A O 1
ATOM 2359 N N . THR A 1 300 ? 16.836 19.707 -15.584 1.00 51.94 300 THR A N 1
ATOM 2360 C CA . THR A 1 300 ? 17.797 19.431 -16.677 1.00 51.94 300 THR A CA 1
ATOM 2361 C C . THR A 1 300 ? 19.037 18.591 -16.337 1.00 51.94 300 THR A C 1
ATOM 2363 O O . THR A 1 300 ? 19.624 18.031 -17.262 1.00 51.94 300 THR A O 1
ATOM 2366 N N . GLU A 1 301 ? 19.460 18.476 -15.074 1.00 55.56 301 GLU A N 1
ATOM 2367 C CA . GLU A 1 301 ? 20.774 17.893 -14.731 1.00 55.56 301 GLU A CA 1
ATOM 2368 C C . GLU A 1 301 ? 20.800 16.355 -14.617 1.00 55.56 301 GLU A C 1
ATOM 2370 O O . GLU A 1 301 ? 21.850 15.750 -14.835 1.00 55.56 301 GLU A O 1
ATOM 2375 N N . HIS A 1 302 ? 19.658 15.688 -14.399 1.00 60.69 302 HIS A N 1
ATOM 2376 C CA . HIS A 1 302 ? 19.607 14.219 -14.232 1.00 60.69 302 HIS A CA 1
ATOM 2377 C C . HIS A 1 302 ? 18.597 13.498 -15.135 1.00 60.69 302 HIS A C 1
ATOM 2379 O O . HIS A 1 302 ? 18.470 12.269 -15.089 1.00 60.69 302 HIS A O 1
ATOM 2385 N N . ILE A 1 303 ? 17.941 14.231 -16.039 1.00 70.50 303 ILE A N 1
ATOM 2386 C CA . ILE A 1 303 ? 16.873 13.701 -16.894 1.00 70.50 303 ILE A CA 1
ATOM 2387 C C . ILE A 1 303 ? 17.317 12.510 -17.761 1.00 70.50 303 ILE A C 1
ATOM 2389 O O . ILE A 1 303 ? 16.526 11.608 -18.029 1.00 70.50 303 ILE A O 1
ATOM 2393 N N . ALA A 1 304 ? 18.583 12.469 -18.191 1.00 74.62 304 ALA A N 1
ATOM 2394 C CA . ALA A 1 304 ? 19.105 11.375 -19.011 1.00 74.62 304 ALA A CA 1
ATOM 2395 C C . ALA A 1 304 ? 19.191 10.054 -18.228 1.00 74.62 304 ALA A C 1
ATOM 2397 O O . ALA A 1 304 ? 18.746 9.019 -18.727 1.00 74.62 304 ALA A O 1
ATOM 2398 N N . HIS A 1 305 ? 19.700 10.099 -16.993 1.00 74.81 305 HIS A N 1
ATOM 2399 C CA . HIS A 1 305 ? 19.779 8.931 -16.112 1.00 74.81 305 HIS A CA 1
ATOM 2400 C C . HIS A 1 305 ? 18.378 8.466 -15.699 1.00 74.81 305 HIS A C 1
ATOM 2402 O O . HIS A 1 305 ? 18.070 7.279 -15.807 1.00 74.81 305 HIS A O 1
ATOM 2408 N N . ALA A 1 306 ? 17.495 9.399 -15.329 1.00 74.38 306 ALA A N 1
ATOM 2409 C CA . ALA A 1 306 ? 16.116 9.083 -14.966 1.00 74.38 306 ALA A CA 1
ATOM 2410 C C . ALA A 1 306 ? 15.353 8.414 -16.128 1.00 74.38 306 ALA A C 1
ATOM 2412 O O . ALA A 1 306 ? 14.710 7.377 -15.950 1.00 74.38 306 ALA A O 1
ATOM 2413 N N . LYS A 1 307 ? 15.488 8.935 -17.356 1.00 80.00 307 LYS A N 1
ATOM 2414 C CA . LYS A 1 307 ? 14.898 8.325 -18.561 1.00 80.00 307 LYS A CA 1
ATOM 2415 C C . LYS A 1 307 ? 15.474 6.939 -18.860 1.00 80.00 307 LYS A C 1
ATOM 2417 O O . LYS A 1 307 ? 14.711 6.035 -19.206 1.00 80.00 307 LYS A O 1
ATOM 2422 N N . ALA A 1 308 ? 16.789 6.756 -18.722 1.00 82.38 308 ALA A N 1
ATOM 2423 C CA . ALA A 1 308 ? 17.439 5.462 -18.933 1.00 82.38 308 ALA A CA 1
ATOM 2424 C C . ALA A 1 308 ? 16.930 4.408 -17.939 1.00 82.38 308 ALA A C 1
ATOM 2426 O O . ALA A 1 308 ? 16.486 3.338 -18.349 1.00 82.38 308 ALA A O 1
ATOM 2427 N N . MET A 1 309 ? 16.885 4.745 -16.654 1.00 79.12 309 MET A N 1
ATOM 2428 C CA . MET A 1 309 ? 16.346 3.873 -15.611 1.00 79.12 309 MET A CA 1
ATOM 2429 C C . MET A 1 309 ? 14.854 3.579 -15.809 1.00 79.12 309 MET A C 1
ATOM 2431 O O . MET A 1 309 ? 14.436 2.437 -15.656 1.00 79.12 309 MET A O 1
ATOM 2435 N N . SER A 1 310 ? 14.042 4.558 -16.212 1.00 83.00 310 SER A N 1
ATOM 2436 C CA . SER A 1 310 ? 12.632 4.318 -16.558 1.00 83.00 310 SER A CA 1
ATOM 2437 C C . SER A 1 310 ? 12.487 3.328 -17.714 1.00 83.00 310 SER A C 1
ATOM 2439 O O . SER A 1 310 ? 11.639 2.436 -17.681 1.00 83.00 310 SER A O 1
ATOM 2441 N N . LYS A 1 311 ? 13.368 3.401 -18.717 1.00 86.38 311 LYS A N 1
ATOM 2442 C CA . LYS A 1 311 ? 13.421 2.401 -19.789 1.00 86.38 311 LYS A CA 1
ATOM 2443 C C . LYS A 1 311 ? 13.814 1.015 -19.263 1.00 86.38 311 LYS A C 1
ATOM 2445 O O . LYS A 1 311 ? 13.216 0.026 -19.680 1.00 86.38 311 LYS A O 1
ATOM 2450 N N . THR A 1 312 ? 14.784 0.929 -18.353 1.00 84.00 312 THR A N 1
ATOM 2451 C CA . THR A 1 312 ? 15.184 -0.326 -17.692 1.00 84.00 312 THR A CA 1
ATOM 2452 C C . THR A 1 312 ? 14.020 -0.936 -16.909 1.00 84.00 312 THR A C 1
ATOM 2454 O O . THR A 1 312 ? 13.653 -2.083 -17.159 1.00 84.00 312 THR A O 1
ATOM 2457 N N . ILE A 1 313 ? 13.374 -0.157 -16.035 1.00 82.38 313 ILE A N 1
ATOM 2458 C CA . ILE A 1 313 ? 12.250 -0.599 -15.198 1.00 82.38 313 ILE A CA 1
ATOM 2459 C C . ILE A 1 313 ? 11.064 -1.035 -16.065 1.00 82.38 313 ILE A C 1
ATOM 2461 O O . ILE A 1 313 ? 10.556 -2.139 -15.887 1.00 82.38 313 ILE A O 1
ATOM 2465 N N . SER A 1 314 ? 10.632 -0.213 -17.024 1.00 88.12 314 SER A N 1
ATOM 2466 C CA . SER A 1 314 ? 9.514 -0.563 -17.916 1.00 88.12 314 SER A CA 1
ATOM 2467 C C . SER A 1 314 ? 9.805 -1.817 -18.749 1.00 88.12 314 SER A C 1
ATOM 2469 O O . SER A 1 314 ? 8.935 -2.681 -18.865 1.00 88.12 314 SER A O 1
ATOM 2471 N N . THR A 1 315 ? 11.038 -1.982 -19.250 1.00 88.00 315 THR A N 1
ATOM 2472 C CA . THR A 1 315 ? 11.458 -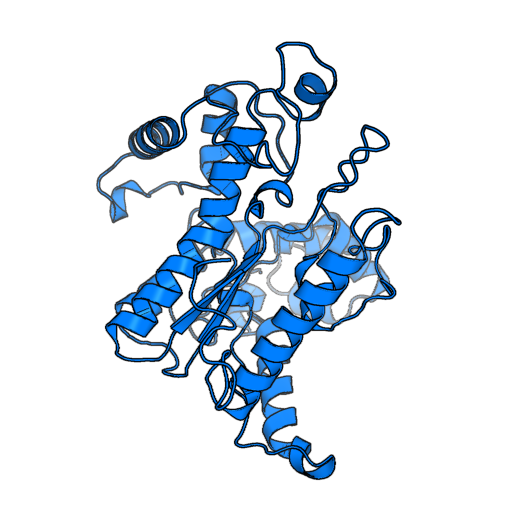3.227 -19.920 1.00 88.00 315 THR A CA 1
ATOM 2473 C C . THR A 1 315 ? 11.297 -4.419 -18.978 1.00 88.00 315 THR A C 1
ATOM 2475 O O . THR A 1 315 ? 10.718 -5.421 -19.381 1.00 88.00 315 THR A O 1
ATOM 2478 N N . ALA A 1 316 ? 11.753 -4.308 -17.729 1.00 85.00 316 ALA A N 1
ATOM 2479 C CA . ALA A 1 316 ? 11.668 -5.381 -16.740 1.00 85.00 316 ALA A CA 1
ATOM 2480 C C . ALA A 1 316 ? 10.240 -5.880 -16.527 1.00 85.00 316 ALA A C 1
ATOM 2482 O O . ALA A 1 316 ? 9.975 -7.081 -16.521 1.00 85.00 316 ALA A O 1
ATOM 2483 N N . TRP A 1 317 ? 9.306 -4.939 -16.369 1.00 86.69 317 TRP A N 1
ATOM 2484 C CA . TRP A 1 317 ? 7.892 -5.252 -16.204 1.00 86.69 317 TRP A CA 1
ATOM 2485 C C . TRP A 1 317 ? 7.330 -5.941 -17.445 1.00 86.69 317 TRP A C 1
ATOM 2487 O O . TRP A 1 317 ? 6.646 -6.955 -17.316 1.00 86.69 317 TRP A O 1
ATOM 2497 N N . ILE A 1 318 ? 7.656 -5.444 -18.642 1.00 88.06 318 ILE A N 1
ATOM 2498 C CA . ILE A 1 318 ? 7.235 -6.060 -19.907 1.00 88.06 318 ILE A CA 1
ATOM 2499 C C . ILE A 1 318 ? 7.793 -7.484 -20.037 1.00 88.06 318 ILE A C 1
ATOM 2501 O O . ILE A 1 318 ? 7.028 -8.394 -20.360 1.00 88.06 318 ILE A O 1
ATOM 2505 N N . SER A 1 319 ? 9.081 -7.700 -19.759 1.00 88.56 319 SER A N 1
ATOM 2506 C CA . SER A 1 319 ? 9.702 -9.030 -19.788 1.00 88.56 319 SER A CA 1
ATOM 2507 C C . SER A 1 319 ? 9.027 -9.967 -18.789 1.00 88.56 319 SER A C 1
ATOM 2509 O O . SER A 1 319 ? 8.599 -11.056 -19.156 1.00 88.56 319 SER A O 1
ATOM 2511 N N . PHE A 1 320 ? 8.799 -9.515 -17.552 1.00 86.62 320 PHE A N 1
ATOM 2512 C CA . PHE A 1 320 ? 8.127 -10.326 -16.538 1.00 86.62 320 PHE A CA 1
ATOM 2513 C C . PHE A 1 320 ? 6.697 -10.718 -16.944 1.00 86.62 320 PHE A C 1
ATOM 2515 O O . PHE A 1 320 ? 6.290 -11.861 -16.730 1.00 86.62 320 PHE A O 1
ATOM 2522 N N . PHE A 1 321 ? 5.930 -9.814 -17.563 1.00 85.62 321 PHE A N 1
ATOM 2523 C CA . PHE A 1 321 ? 4.577 -10.133 -18.036 1.00 85.62 321 PHE A CA 1
ATOM 2524 C C . PHE A 1 321 ? 4.551 -11.164 -19.171 1.00 85.62 321 PHE A C 1
ATOM 2526 O O . PHE A 1 321 ? 3.567 -11.899 -19.286 1.00 85.62 321 PHE A O 1
ATOM 2533 N N . ASN A 1 322 ? 5.596 -11.226 -20.000 1.00 85.88 322 ASN A N 1
ATOM 2534 C CA . ASN A 1 322 ? 5.666 -12.152 -21.132 1.00 85.88 322 ASN A CA 1
ATOM 2535 C C . ASN A 1 322 ? 6.314 -13.490 -20.764 1.00 85.88 322 ASN A C 1
ATOM 2537 O O . ASN A 1 322 ? 5.779 -14.541 -21.125 1.00 85.88 322 ASN A O 1
ATOM 2541 N N . ASP A 1 323 ? 7.408 -13.431 -20.007 1.00 85.56 323 ASP A N 1
ATOM 2542 C CA . ASP A 1 323 ? 8.357 -14.533 -19.840 1.00 85.56 323 ASP A CA 1
ATOM 2543 C C . ASP A 1 323 ? 8.483 -14.990 -18.381 1.00 85.56 323 ASP A C 1
ATOM 2545 O O . ASP A 1 323 ? 9.187 -15.956 -18.097 1.00 85.56 323 ASP A O 1
ATOM 2549 N N . ILE A 1 324 ? 7.800 -14.321 -17.437 1.00 84.94 324 ILE A N 1
ATOM 2550 C CA . ILE A 1 324 ? 7.900 -14.595 -15.990 1.00 84.94 324 ILE A CA 1
ATOM 2551 C C . ILE A 1 324 ? 9.328 -14.343 -15.450 1.00 84.94 324 ILE A C 1
ATOM 2553 O O . ILE A 1 324 ? 9.661 -14.685 -14.317 1.00 84.94 324 ILE A O 1
ATOM 2557 N N . ASP A 1 325 ? 10.154 -13.641 -16.223 1.00 85.75 325 ASP A N 1
ATOM 2558 C CA . ASP A 1 325 ? 11.516 -13.250 -15.881 1.00 85.75 325 ASP A CA 1
ATOM 2559 C C . ASP A 1 325 ? 11.728 -11.769 -16.246 1.00 85.75 325 ASP A C 1
ATOM 2561 O O . ASP A 1 325 ? 11.606 -11.413 -17.420 1.00 85.75 325 ASP A O 1
ATOM 2565 N N . PRO A 1 326 ? 12.028 -10.876 -15.281 1.00 84.06 326 PRO A N 1
ATOM 2566 C CA . PRO A 1 326 ? 12.276 -9.468 -15.575 1.00 84.06 326 PRO A CA 1
ATOM 2567 C C . PRO A 1 326 ? 13.535 -9.235 -16.431 1.00 84.06 326 PRO A C 1
ATOM 2569 O O . PRO A 1 326 ? 13.643 -8.183 -17.060 1.00 84.06 326 PRO A O 1
ATOM 2572 N N . ASN A 1 327 ? 14.459 -10.197 -16.508 1.00 83.38 327 ASN A N 1
ATOM 2573 C CA . ASN A 1 327 ? 15.656 -10.109 -17.351 1.00 83.38 327 ASN A CA 1
ATOM 2574 C C . ASN A 1 327 ? 15.384 -10.515 -18.814 1.00 83.38 327 ASN A C 1
ATOM 2576 O O . ASN A 1 327 ? 16.091 -10.083 -19.730 1.00 83.38 327 ASN A O 1
ATOM 2580 N N . GLY A 1 328 ? 14.324 -11.298 -19.052 1.00 76.81 328 GLY A N 1
ATOM 2581 C CA . GLY A 1 328 ? 13.991 -11.865 -20.361 1.00 76.81 328 GLY A CA 1
ATOM 2582 C C . GLY A 1 328 ? 15.096 -12.765 -20.942 1.00 76.81 328 GLY A C 1
ATOM 2583 O O . GLY A 1 328 ? 16.141 -12.992 -20.337 1.00 76.81 328 GLY A O 1
ATOM 2584 N N . GLU A 1 329 ? 14.897 -13.266 -22.164 1.00 67.56 329 GLU A N 1
ATOM 2585 C CA . GLU A 1 329 ? 15.840 -14.210 -22.800 1.00 67.56 329 GLU A CA 1
ATOM 2586 C C . GLU A 1 329 ? 17.182 -13.589 -23.241 1.00 67.56 329 GLU A C 1
ATOM 2588 O O . GLU A 1 329 ? 18.132 -14.313 -23.536 1.00 67.56 329 GLU A O 1
ATOM 2593 N N . SER A 1 330 ? 17.280 -12.256 -23.327 1.00 58.94 330 SER A N 1
ATOM 2594 C CA . SER A 1 330 ? 18.398 -11.564 -23.997 1.00 58.94 330 SER A CA 1
ATOM 2595 C C . SER A 1 330 ? 19.257 -10.672 -23.100 1.00 58.94 330 SER A C 1
ATOM 2597 O O . SER A 1 330 ? 20.268 -10.155 -23.577 1.00 58.94 330 SER A O 1
ATOM 2599 N N . ARG A 1 331 ? 18.879 -10.465 -21.831 1.00 63.19 331 ARG A N 1
ATOM 2600 C CA . ARG A 1 331 ? 19.538 -9.501 -20.935 1.00 63.19 331 ARG A CA 1
ATOM 2601 C C . ARG A 1 331 ? 19.621 -10.007 -19.498 1.00 63.19 331 ARG A C 1
ATOM 2603 O O . ARG A 1 331 ? 18.989 -9.473 -18.592 1.00 63.19 331 ARG A O 1
ATOM 2610 N N . SER A 1 332 ? 20.435 -11.046 -19.303 1.00 58.50 332 SER A N 1
ATOM 2611 C CA . SER A 1 332 ? 20.677 -11.686 -18.000 1.00 58.50 332 SER A CA 1
ATOM 2612 C C . SER A 1 332 ? 21.261 -10.758 -16.922 1.00 58.50 332 SER A C 1
ATOM 2614 O O . SER A 1 332 ? 21.374 -11.176 -15.775 1.00 58.50 332 SER A O 1
ATOM 2616 N N . ASP A 1 333 ? 21.663 -9.542 -17.289 1.00 60.09 333 ASP A N 1
ATOM 2617 C CA . ASP A 1 333 ? 22.345 -8.540 -16.469 1.00 60.09 333 ASP A CA 1
ATOM 2618 C C . ASP A 1 333 ? 21.471 -7.333 -16.079 1.00 60.09 333 ASP A C 1
ATOM 2620 O O . ASP A 1 333 ? 21.905 -6.528 -15.265 1.00 60.09 333 ASP A O 1
ATOM 2624 N N . LEU A 1 334 ? 20.238 -7.198 -16.593 1.00 62.88 334 LEU A N 1
ATOM 2625 C CA . LEU A 1 334 ? 19.365 -6.051 -16.268 1.00 62.88 334 LEU A CA 1
ATOM 2626 C C . LEU A 1 334 ? 19.071 -5.913 -14.763 1.00 62.88 334 LEU A C 1
ATOM 2628 O O . LEU A 1 334 ? 18.896 -4.799 -14.279 1.00 62.88 334 LEU A O 1
ATOM 2632 N N . PHE A 1 335 ? 18.969 -7.037 -14.050 1.00 60.81 335 PHE A N 1
ATOM 2633 C CA . PHE A 1 335 ? 18.767 -7.115 -12.602 1.00 60.81 335 PHE A CA 1
ATOM 2634 C C . PHE A 1 335 ? 19.693 -8.182 -12.012 1.00 60.81 335 PHE A C 1
ATOM 2636 O O . PHE A 1 335 ? 19.237 -9.223 -11.531 1.00 60.81 335 PHE A O 1
ATOM 2643 N N . ASP A 1 336 ? 21.002 -7.946 -12.064 1.00 54.06 336 ASP A N 1
ATOM 2644 C CA . ASP A 1 336 ? 22.005 -8.800 -11.411 1.00 54.06 336 ASP A CA 1
ATOM 2645 C C . ASP A 1 336 ? 22.212 -8.462 -9.916 1.00 54.06 336 ASP A C 1
ATOM 2647 O O . ASP A 1 336 ? 22.917 -9.176 -9.201 1.00 54.06 336 ASP A O 1
ATOM 2651 N N . GLY A 1 337 ? 21.546 -7.406 -9.432 1.00 42.16 337 GLY A N 1
ATOM 2652 C CA . GLY A 1 337 ? 21.620 -6.933 -8.050 1.00 42.16 337 GLY A CA 1
ATOM 2653 C C . GLY A 1 337 ? 22.850 -6.077 -7.737 1.00 42.16 337 GLY A C 1
ATOM 2654 O O . GLY A 1 337 ? 23.096 -5.841 -6.553 1.00 42.16 337 GLY A O 1
ATOM 2655 N N . ASN A 1 338 ? 23.603 -5.634 -8.752 1.00 36.38 338 ASN A N 1
ATOM 2656 C CA . ASN A 1 338 ? 24.822 -4.834 -8.596 1.00 36.38 338 ASN A CA 1
ATOM 2657 C C . ASN A 1 338 ? 24.670 -3.343 -8.958 1.00 36.38 338 ASN A C 1
ATOM 2659 O O . ASN A 1 338 ? 25.648 -2.610 -8.805 1.00 36.38 338 ASN A O 1
ATOM 2663 N N . GLU A 1 339 ? 23.491 -2.887 -9.402 1.00 32.25 339 GLU A N 1
ATOM 2664 C CA . GLU A 1 339 ? 23.222 -1.481 -9.766 1.00 32.25 339 GLU A CA 1
ATOM 2665 C C . GLU A 1 339 ? 22.077 -0.844 -8.972 1.00 32.25 339 GLU A C 1
ATOM 2667 O O . GLU A 1 339 ? 21.007 -1.486 -8.823 1.00 32.25 339 GLU A O 1
#

Foldseek 3Di:
DAPLCLVVVVFPVVVVVVVVVLVCCLVCVVVVPDDSPFDDPDDPVLFFPQFCFACGLNDNPLVLVLVLQLQCQQVVRVVPRPPSCSVVVVVVGDVVSSVRSCVRSDVVSRDHHCSCPPNVDPVVVCLVVVVDDLAADEEEDEPQQLLLVADALAADLVSVVVCLSRQPYDPCCVVPVDDSVRVSVVVCVVQDQDLCQFHPHCVQPVDQDDPPDPCCVVRNNCNRSSSNSNCCRTGVVSLVSSQVSNVVVVGHYHYYYHHQQRPPPPDPDPSPSVQPPLVVCLLVLVLVQPPGVVRSCDDDPCNVVSSVSSVLNNCLVVQCSVPVGSCHPPGPPSPPPPD

InterPro domains:
  IPR002018 Carboxylesterase, type B [PF00135] (11-37)
  IPR002018 Carboxylesterase, type B [PF00135] (60-330)
  IPR029058 Alpha/Beta hydrolase fold [G3DSA:3.40.50.1820] (1-40)
  IPR029058 Alpha/Beta hydrolase fold [G3DSA:3.40.50.1820] (43-337)
  IPR029058 Alpha/Beta hydrolase fold [SSF53474] (5-331)
  IPR050309 Type-B Carboxylesterase/Lipase [PTHR11559] (65-329)

Organism: NCBI:txid44412

pLDDT: mean 76.8, std 14.82, range [31.23, 97.56]